Protein AF-0000000080636390 (afdb_homodimer)

Foldseek 3Di:
DPDLLVLLVLLLVLLVVLCVLCPPPDPVRQVVCVPSLVSLLVSLLSNLVSLVPHDPVVCVVPVVDVNVVSVVSSCCCPVVVVPDDSVVSVCCSPPVSVVSSVVSVVVSVVVVVD/DPDLLVLLVLLLVLLVVLCVLCPPPDPVRQVPDVPSLVSLLVSLLSNLVSLVPHDPVVCVVPVVDVSVVSVVSSCCCPVVVVPDDSVVSVCCSPPVSVVSSVVSVVVSVVVVVD

Solvent-accessible surface area (backbone atoms only — not comparable to full-atom values): 12359 Å² total; per-residue (Å²): 131,83,57,63,66,56,34,50,48,48,33,39,53,28,39,51,48,42,50,59,73,45,56,97,54,51,71,72,57,48,76,71,30,62,58,60,46,32,20,41,49,38,33,49,35,47,32,10,44,32,57,61,67,44,54,69,67,58,51,66,74,44,66,88,50,65,58,67,59,41,32,49,51,23,50,38,58,61,76,40,52,90,68,63,52,67,69,58,50,48,47,39,61,71,48,51,36,56,51,48,34,53,54,47,51,53,49,49,57,56,53,73,69,101,131,84,57,63,66,58,33,51,49,48,32,41,53,29,39,51,49,43,52,59,73,45,56,97,54,51,71,72,58,47,75,72,30,63,58,58,46,32,20,40,48,36,32,49,36,48,31,11,44,32,58,60,66,42,53,69,69,58,50,67,75,44,67,88,51,64,57,67,58,42,31,50,50,24,49,38,58,61,77,39,50,90,69,64,54,68,69,57,50,49,48,39,61,72,48,52,35,57,52,48,35,55,55,46,52,55,50,48,57,56,52,72,70,98

InterPro domains:
  IPR008201 Ribonuclease HepT-like [PF01934] (12-103)

Nearest PDB structures (foldseek):
  7ae2-assembly1_A-2  TM=7.038E-01  e=1.357E-01  Aphanizomenon flos-aquae 2012/KM1/D3
  2lfd-assembly1_A  TM=4.362E-01  e=1.078E+00  Escherichia coli
  8dz8-assembly5_E  TM=3.594E-01  e=9.695E-01  synthetic construct
  6dg6-assembly5_E  TM=3.668E-01  e=1.078E+00  synthetic construct
  7ae2-assembly1_A-2  TM=7.515E-01  e=9.819E-02  Aphanizomenon flos-aquae 2012/KM1/D3

pLDDT: mean 95.71, std 7.1, range [48.66, 98.88]

Organism: Winmispira thermophila (strain ATCC 700085 / DSM 6578 / Z-1203) (NCBI:txid869211)

Secondary structure (DSSP, 8-state):
---HHHHHHHHHHHHHHHHHHTTT--HHHHHH-HHHHHHHHHHHHHHHHHHHHS-HHHHHH-TTS-HHHHHHHHHHHHHTGGG--HHHHHHIIIIIHHHHHHHHHHHHHHHHT-/---HHHHHHHHHHHHHHHHHHTTT--HHHHHH-HHHHHHHHHHHHHHHHHHHHS-HHHHHH-TTS-HHHHHHHHHHHHHTGGG--HHHHHHIIIIIHHHHHHHHHHHHHHHHH-

Structure (mmCIF, N/CA/C/O backbone):
data_AF-0000000080636390-model_v1
#
loop_
_entity.id
_entity.type
_entity.pdbx_description
1 polymer 'DUF86 domain-containing protein'
#
loop_
_atom_site.group_PDB
_atom_site.id
_atom_site.type_symbol
_atom_site.label_atom_id
_atom_site.label_alt_id
_atom_site.label_comp_id
_atom_site.label_asym_id
_atom_site.label_entity_id
_atom_site.label_seq_id
_atom_site.pdbx_PDB_ins_code
_atom_site.Cartn_x
_atom_site.Cartn_y
_atom_site.Cartn_z
_atom_site.occupancy
_atom_site.B_iso_or_equiv
_atom_site.auth_seq_id
_atom_site.auth_comp_id
_atom_site.auth_asym_id
_atom_site.auth_atom_id
_atom_site.pdbx_PDB_model_num
ATOM 1 N N . MET A 1 1 ? 11.195 19.391 -8.359 1 73.25 1 MET A N 1
ATOM 2 C CA . MET A 1 1 ? 11.078 18.891 -6.988 1 73.25 1 MET A CA 1
ATOM 3 C C . MET A 1 1 ? 9.703 19.234 -6.406 1 73.25 1 MET A C 1
ATOM 5 O O . MET A 1 1 ? 9.164 20.312 -6.676 1 73.25 1 MET A O 1
ATOM 9 N N . ARG A 1 2 ? 8.852 18.25 -5.918 1 87.06 2 ARG A N 1
ATOM 10 C CA . ARG A 1 2 ? 7.555 18.484 -5.297 1 87.06 2 ARG A CA 1
ATOM 11 C C . ARG A 1 2 ? 7.703 19.266 -4 1 87.06 2 ARG A C 1
ATOM 13 O O . ARG A 1 2 ? 8.547 18.953 -3.166 1 87.06 2 ARG A O 1
ATOM 20 N N . PRO A 1 3 ? 7.023 20.438 -3.977 1 92.38 3 PRO A N 1
ATOM 21 C CA . PRO A 1 3 ? 7.129 21.25 -2.754 1 92.38 3 PRO A CA 1
ATOM 22 C C . PRO A 1 3 ? 6.75 20.453 -1.5 1 92.38 3 PRO A C 1
ATOM 24 O O . PRO A 1 3 ? 5.871 19.594 -1.549 1 92.38 3 PRO A O 1
ATOM 27 N N . GLU A 1 4 ? 7.43 20.812 -0.361 1 94.12 4 GLU A N 1
ATOM 28 C CA . GLU A 1 4 ? 7.195 20.125 0.909 1 94.12 4 GLU A CA 1
ATOM 29 C C . GLU A 1 4 ? 5.719 20.172 1.295 1 94.12 4 GLU A C 1
ATOM 31 O O . GLU A 1 4 ? 5.191 19.219 1.86 1 94.12 4 GLU A O 1
ATOM 36 N N . ARG A 1 5 ? 5.109 21.281 0.98 1 95.81 5 ARG A N 1
ATOM 37 C CA . ARG A 1 5 ? 3.717 21.5 1.353 1 95.81 5 ARG A CA 1
ATOM 38 C C . ARG A 1 5 ? 2.822 20.406 0.771 1 95.81 5 ARG A C 1
ATOM 40 O O . ARG A 1 5 ? 1.859 19.984 1.411 1 95.81 5 ARG A O 1
ATOM 47 N N . LEU A 1 6 ? 3.137 19.938 -0.381 1 96.31 6 LEU A N 1
ATOM 48 C CA . LEU A 1 6 ? 2.303 18.938 -1.041 1 96.31 6 LEU A CA 1
ATOM 49 C C . LEU A 1 6 ? 2.418 17.594 -0.343 1 96.31 6 LEU A C 1
ATOM 51 O O . LEU A 1 6 ? 1.437 16.859 -0.246 1 96.31 6 LEU A O 1
ATOM 55 N N . TYR A 1 7 ? 3.621 17.297 0.153 1 97.44 7 TYR A N 1
ATOM 56 C CA . TYR A 1 7 ? 3.793 16.078 0.921 1 97.44 7 TYR A CA 1
ATOM 57 C C . TYR A 1 7 ? 3.027 16.141 2.236 1 97.44 7 TYR A C 1
ATOM 59 O O . TYR A 1 7 ? 2.428 15.148 2.664 1 97.44 7 TYR A O 1
ATOM 67 N N . LEU A 1 8 ? 3.047 17.297 2.832 1 98.19 8 LEU A N 1
ATOM 68 C CA . LEU A 1 8 ? 2.309 17.469 4.078 1 98.19 8 LEU A CA 1
ATOM 69 C C . LEU A 1 8 ? 0.808 17.328 3.844 1 98.19 8 LEU A C 1
ATOM 71 O O . LEU A 1 8 ? 0.104 16.719 4.648 1 98.19 8 LEU A O 1
ATOM 75 N N . ILE A 1 9 ? 0.336 17.859 2.766 1 98.06 9 ILE A N 1
ATOM 76 C CA . ILE A 1 9 ? -1.074 17.75 2.408 1 98.06 9 ILE A CA 1
ATOM 77 C C . ILE A 1 9 ? -1.431 16.281 2.16 1 98.06 9 ILE A C 1
ATOM 79 O O . ILE A 1 9 ? -2.484 15.805 2.596 1 98.06 9 ILE A O 1
ATOM 83 N N . ASP A 1 10 ? -0.526 15.57 1.471 1 98.25 10 ASP A N 1
ATOM 84 C CA . ASP A 1 10 ? -0.75 14.148 1.238 1 98.25 10 ASP A CA 1
ATOM 85 C C . ASP A 1 10 ? -0.932 13.398 2.557 1 98.25 10 ASP A C 1
ATOM 87 O O . ASP A 1 10 ? -1.776 12.508 2.658 1 98.25 10 ASP A O 1
ATOM 91 N N . ILE A 1 11 ? -0.1 13.719 3.523 1 98.75 11 ILE A N 1
ATOM 92 C CA . ILE A 1 11 ? -0.166 13.07 4.828 1 98.75 11 ILE A CA 1
ATOM 93 C C . ILE A 1 11 ? -1.526 13.336 5.469 1 98.75 11 ILE A C 1
ATOM 95 O O . ILE A 1 11 ? -2.186 12.414 5.949 1 98.75 11 ILE A O 1
ATOM 99 N N . VAL A 1 12 ? -1.982 14.562 5.406 1 98.81 12 VAL A N 1
ATOM 100 C CA . VAL A 1 12 ? -3.252 14.938 6.02 1 98.81 12 VAL A CA 1
ATOM 101 C C . VAL A 1 12 ? -4.402 14.242 5.293 1 98.81 12 VAL A C 1
ATOM 103 O O . VAL A 1 12 ? -5.305 13.695 5.93 1 98.81 12 VAL A O 1
ATOM 106 N N . GLU A 1 13 ? -4.355 14.25 4.012 1 98.69 13 GLU A N 1
ATOM 107 C CA . GLU A 1 13 ? -5.414 13.625 3.227 1 98.69 13 GLU A CA 1
ATOM 108 C C . GLU A 1 13 ? -5.469 12.125 3.471 1 98.69 13 GLU A C 1
ATOM 110 O O . GLU A 1 13 ? -6.555 11.539 3.541 1 98.69 13 GLU A O 1
ATOM 115 N N . ALA A 1 14 ? -4.301 11.523 3.555 1 98.81 14 ALA A N 1
ATOM 116 C CA . ALA A 1 14 ? -4.254 10.094 3.859 1 98.81 14 ALA A CA 1
ATOM 117 C C . ALA A 1 14 ? -4.816 9.812 5.25 1 98.81 14 ALA A C 1
ATOM 119 O O . ALA A 1 14 ? -5.57 8.859 5.441 1 98.81 14 ALA A O 1
ATOM 120 N N . ALA A 1 15 ? -4.438 10.656 6.184 1 98.88 15 ALA A N 1
ATOM 121 C CA . ALA A 1 15 ? -4.969 10.516 7.539 1 98.88 15 ALA A CA 1
ATOM 122 C C . ALA A 1 15 ? -6.488 10.648 7.551 1 98.88 15 ALA A C 1
ATOM 124 O O . ALA A 1 15 ? -7.176 9.891 8.234 1 98.88 15 ALA A O 1
ATOM 125 N N . ASP A 1 16 ? -7.008 11.602 6.793 1 98.88 16 ASP A N 1
ATOM 126 C CA . ASP A 1 16 ? -8.453 11.812 6.711 1 98.88 16 ASP A CA 1
ATOM 127 C C . ASP A 1 16 ? -9.148 10.594 6.105 1 98.88 16 ASP A C 1
ATOM 129 O O . ASP A 1 16 ? -10.234 10.211 6.551 1 98.88 16 ASP A O 1
ATOM 133 N N . ALA A 1 17 ? -8.586 10.031 5.117 1 98.75 17 ALA A N 1
ATOM 134 C CA . ALA A 1 17 ? -9.141 8.836 4.504 1 98.75 17 ALA A CA 1
ATOM 135 C C . ALA A 1 17 ? -9.211 7.684 5.504 1 98.75 17 ALA A C 1
ATOM 137 O O . ALA A 1 17 ? -10.227 6.992 5.598 1 98.75 17 ALA A O 1
ATOM 138 N N . ILE A 1 18 ? -8.109 7.484 6.254 1 98.81 18 ILE A N 1
ATOM 139 C CA . ILE A 1 18 ? -8.062 6.426 7.258 1 98.81 18 ILE A CA 1
ATOM 140 C C . ILE A 1 18 ? -9.188 6.625 8.273 1 98.81 18 ILE A C 1
ATOM 142 O O . ILE A 1 18 ? -9.883 5.672 8.633 1 98.81 18 ILE A O 1
ATOM 146 N N . ALA A 1 19 ? -9.336 7.871 8.68 1 98.56 19 ALA A N 1
ATOM 147 C CA . ALA A 1 19 ? -10.414 8.18 9.617 1 98.56 19 ALA A CA 1
ATOM 148 C C . ALA A 1 19 ? -11.773 7.809 9.031 1 98.56 19 ALA A C 1
ATOM 150 O O . ALA A 1 19 ? -12.625 7.254 9.727 1 98.56 19 ALA A O 1
ATOM 151 N N . ARG A 1 20 ? -12 8.078 7.777 1 98.31 20 ARG A N 1
ATOM 152 C CA . ARG A 1 20 ? -13.258 7.734 7.121 1 98.31 20 ARG A CA 1
ATOM 153 C C . ARG A 1 20 ? -13.438 6.223 7.039 1 98.31 20 ARG A C 1
ATOM 155 O O . ARG A 1 20 ? -14.531 5.707 7.262 1 98.31 20 ARG A O 1
ATOM 162 N N . PHE A 1 21 ? -12.367 5.516 6.672 1 98.19 21 PHE A N 1
ATOM 163 C CA . PHE A 1 21 ? -12.422 4.062 6.543 1 98.19 21 PHE A CA 1
ATOM 164 C C . PHE A 1 21 ? -12.812 3.416 7.867 1 98.19 21 PHE A C 1
ATOM 166 O O . PHE A 1 21 ? -13.438 2.354 7.887 1 98.19 21 PHE A O 1
ATOM 173 N N . LEU A 1 22 ? -12.398 4.035 8.938 1 98 22 LEU A N 1
ATOM 174 C CA . LEU A 1 22 ? -12.539 3.395 10.242 1 98 22 LEU A CA 1
ATOM 175 C C . LEU A 1 22 ? -13.68 4.02 11.039 1 98 22 LEU A C 1
ATOM 177 O O . LEU A 1 22 ? -13.852 3.721 12.219 1 98 22 LEU A O 1
ATOM 181 N N . ALA A 1 23 ? -14.398 4.844 10.266 1 95.62 23 ALA A N 1
ATOM 182 C CA . ALA A 1 23 ? -15.531 5.477 10.938 1 95.62 23 ALA A CA 1
ATOM 183 C C . ALA A 1 23 ? -16.516 4.426 11.461 1 95.62 23 ALA A C 1
ATOM 185 O O . ALA A 1 23 ? -16.891 3.51 10.727 1 95.62 23 ALA A O 1
ATOM 186 N N . ASP A 1 24 ? -16.812 4.402 12.711 1 93.44 24 ASP A N 1
ATOM 187 C CA . ASP A 1 24 ? -17.797 3.553 13.367 1 93.44 24 ASP A CA 1
ATOM 188 C C . ASP A 1 24 ? -17.359 2.088 13.344 1 93.44 24 ASP A C 1
ATOM 190 O O . ASP A 1 24 ? -18.188 1.192 13.164 1 93.44 24 ASP A O 1
ATOM 194 N N . VAL A 1 25 ? -16.141 1.83 13.219 1 94.81 25 VAL A N 1
ATOM 195 C CA . VAL A 1 25 ? -15.562 0.488 13.25 1 94.81 25 VAL A CA 1
ATOM 196 C C . VAL A 1 25 ? -14.789 0.286 14.555 1 94.81 25 VAL A C 1
ATOM 198 O O . VAL A 1 25 ? -13.984 1.136 14.938 1 94.81 25 VAL A O 1
ATOM 201 N N . ASP A 1 26 ? -15.125 -0.817 15.203 1 95.75 26 ASP A N 1
ATOM 202 C CA . ASP A 1 26 ? -14.344 -1.123 16.406 1 95.75 26 ASP A CA 1
ATOM 203 C C . ASP A 1 26 ? -13.195 -2.072 16.078 1 95.75 26 ASP A C 1
ATOM 205 O O . ASP A 1 26 ? -13.062 -2.535 14.945 1 95.75 26 ASP A O 1
ATOM 209 N N . GLU A 1 27 ? -12.359 -2.256 17.047 1 94.25 27 GLU A N 1
ATOM 210 C CA . GLU A 1 27 ? -11.156 -3.043 16.828 1 94.25 27 GLU A CA 1
ATOM 211 C C . GLU A 1 27 ? -11.492 -4.461 16.375 1 94.25 27 GLU A C 1
ATOM 213 O O . GLU A 1 27 ? -10.875 -4.98 15.438 1 94.25 27 GLU A O 1
ATOM 218 N N . GLU A 1 28 ? -12.406 -5.031 17 1 95.62 28 GLU A N 1
ATOM 219 C CA . GLU A 1 28 ? -12.781 -6.41 16.688 1 95.62 28 GLU A CA 1
ATOM 220 C C . GLU A 1 28 ? -13.258 -6.531 15.234 1 95.62 28 GLU A C 1
ATOM 222 O O . GLU A 1 28 ? -12.859 -7.453 14.523 1 95.62 28 GLU A O 1
ATOM 227 N N . THR A 1 29 ? -14.102 -5.641 14.867 1 95.44 29 THR A N 1
ATOM 228 C CA . THR A 1 29 ? -14.609 -5.629 13.5 1 95.44 29 THR A CA 1
ATOM 229 C C . THR A 1 29 ? -13.477 -5.391 12.5 1 95.44 29 THR A C 1
ATOM 231 O O . THR A 1 29 ? -13.414 -6.043 11.461 1 95.44 29 THR A O 1
ATOM 234 N N . SER A 1 30 ? -12.633 -4.484 12.844 1 94.88 30 SER A N 1
ATOM 235 C CA . SER A 1 30 ? -11.516 -4.152 11.969 1 94.88 30 SER A CA 1
ATOM 236 C C . SER A 1 30 ? -10.602 -5.355 11.766 1 94.88 30 SER A C 1
ATOM 238 O O . SER A 1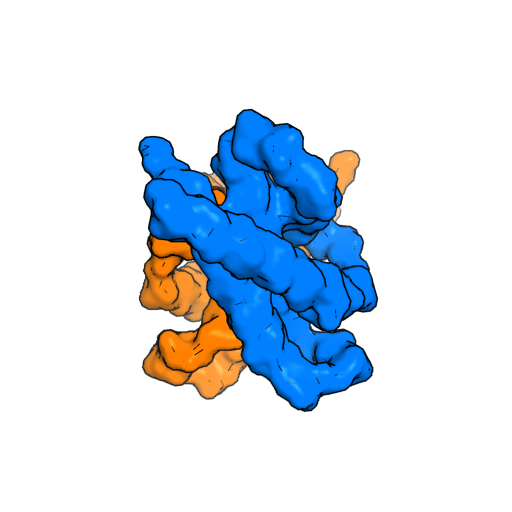 30 ? -10.102 -5.582 10.656 1 94.88 30 SER A O 1
ATOM 240 N N . MET A 1 31 ? -10.453 -6.133 12.797 1 94.62 31 MET A N 1
ATOM 241 C CA . MET A 1 31 ? -9.531 -7.27 12.75 1 94.62 31 MET A CA 1
ATOM 242 C C . MET A 1 31 ? -10.062 -8.359 11.828 1 94.62 31 MET A C 1
ATOM 244 O O . MET A 1 31 ? -9.305 -9.203 11.352 1 94.62 31 MET A O 1
ATOM 248 N N . GLN A 1 32 ? -11.344 -8.328 11.5 1 96 32 GLN A N 1
ATOM 249 C CA . GLN A 1 32 ? -11.953 -9.367 10.672 1 96 32 GLN A CA 1
ATOM 250 C C . GLN A 1 32 ? -12.266 -8.844 9.273 1 96 32 GLN A C 1
ATOM 252 O O . GLN A 1 32 ? -12.75 -9.594 8.422 1 96 32 GLN A O 1
ATOM 257 N N . ASP A 1 33 ? -11.953 -7.641 9.062 1 97.19 33 ASP A N 1
ATOM 258 C CA . ASP A 1 33 ? -12.289 -6.988 7.801 1 97.19 33 ASP A CA 1
ATOM 259 C C . ASP A 1 33 ? -11.039 -6.773 6.945 1 97.19 33 ASP A C 1
ATOM 261 O O . ASP A 1 33 ? -10.469 -5.68 6.938 1 97.19 33 ASP A O 1
ATOM 265 N N . GLU A 1 34 ? -10.734 -7.715 6.203 1 97.81 34 GLU A N 1
ATOM 266 C CA . GLU A 1 34 ? -9.508 -7.672 5.414 1 97.81 34 GLU A CA 1
ATOM 267 C C . GLU A 1 34 ? -9.508 -6.48 4.457 1 97.81 34 GLU A C 1
ATOM 269 O O . GLU A 1 34 ? -8.492 -5.805 4.301 1 97.81 34 GLU A O 1
ATOM 274 N N . LEU A 1 35 ? -10.641 -6.328 3.871 1 97.88 35 LEU A N 1
ATOM 275 C CA . LEU A 1 35 ? -10.773 -5.23 2.92 1 97.88 35 LEU A CA 1
ATOM 276 C C . LEU A 1 35 ? -10.383 -3.902 3.562 1 97.88 35 LEU A C 1
ATOM 278 O O . LEU A 1 35 ? -9.578 -3.152 3.01 1 97.88 35 LEU A O 1
ATOM 282 N N . ARG A 1 36 ? -10.945 -3.623 4.668 1 97.94 36 ARG A N 1
ATOM 283 C CA . ARG A 1 36 ? -10.68 -2.377 5.383 1 97.94 36 ARG A CA 1
ATOM 284 C C . ARG A 1 36 ? -9.234 -2.318 5.863 1 97.94 36 ARG A C 1
ATOM 286 O O . ARG A 1 36 ? -8.594 -1.268 5.789 1 97.94 36 ARG A O 1
ATOM 293 N N . GLN A 1 37 ? -8.719 -3.416 6.273 1 98.25 37 GLN A N 1
ATOM 294 C CA . GLN A 1 37 ? -7.332 -3.494 6.723 1 98.25 37 GLN A CA 1
ATOM 295 C C . GLN A 1 37 ? -6.363 -3.109 5.605 1 98.25 37 GLN A C 1
ATOM 297 O O . GLN A 1 37 ? -5.422 -2.348 5.832 1 98.25 37 GLN A O 1
ATOM 302 N N . AR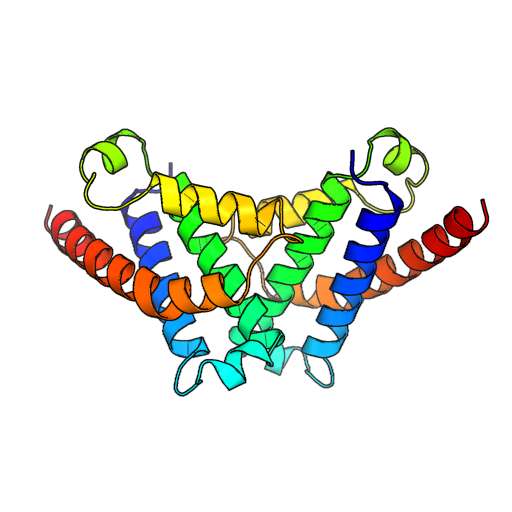G A 1 38 ? -6.633 -3.617 4.5 1 98.56 38 ARG A N 1
ATOM 303 C CA . ARG A 1 38 ? -5.734 -3.352 3.379 1 98.56 38 ARG A CA 1
ATOM 304 C C . ARG A 1 38 ? -5.832 -1.897 2.934 1 98.56 38 ARG A C 1
ATOM 306 O O . ARG A 1 38 ? -4.82 -1.28 2.588 1 98.56 38 ARG A O 1
ATOM 313 N N . ALA A 1 39 ? -7.047 -1.391 2.943 1 98.69 39 ALA A N 1
ATOM 314 C CA . ALA A 1 39 ? -7.227 0.013 2.584 1 98.69 39 ALA A CA 1
ATOM 315 C C . ALA A 1 39 ? -6.477 0.927 3.549 1 98.69 39 ALA A C 1
ATOM 317 O O . ALA A 1 39 ? -5.789 1.858 3.123 1 98.69 39 ALA A O 1
ATOM 318 N N . VAL A 1 40 ? -6.59 0.646 4.789 1 98.75 40 VAL A N 1
ATOM 319 C CA . VAL A 1 40 ? -5.922 1.431 5.824 1 98.75 40 VAL A CA 1
ATOM 320 C C . VAL A 1 40 ? -4.406 1.341 5.641 1 98.75 40 VAL A C 1
ATOM 322 O O . VAL A 1 40 ? -3.711 2.357 5.672 1 98.75 40 VAL A O 1
ATOM 325 N N . LEU A 1 41 ? -3.947 0.158 5.453 1 98.75 41 LEU A N 1
ATOM 326 C CA . LEU A 1 41 ? -2.512 -0.038 5.297 1 98.75 41 LEU A CA 1
ATOM 327 C C . LEU A 1 41 ? -1.987 0.729 4.086 1 98.75 41 LEU A C 1
ATOM 329 O O . LEU A 1 41 ? -0.897 1.305 4.133 1 98.75 41 LEU A O 1
ATOM 333 N N . GLN A 1 42 ? -2.721 0.724 3.021 1 98.69 42 GLN A N 1
ATOM 334 C CA . GLN A 1 42 ? -2.314 1.466 1.831 1 98.69 42 GLN A CA 1
ATOM 335 C C . GLN A 1 42 ? -2.145 2.949 2.141 1 98.69 42 GLN A C 1
ATOM 337 O O . GLN A 1 42 ? -1.193 3.582 1.675 1 98.69 42 GLN A O 1
ATOM 342 N N . LYS A 1 43 ? -3.039 3.502 2.902 1 98.75 43 LYS A N 1
ATOM 343 C CA . LYS A 1 43 ? -2.947 4.922 3.24 1 98.75 43 LYS A CA 1
ATOM 344 C C . LYS A 1 43 ? -1.81 5.18 4.227 1 98.75 43 LYS A C 1
ATOM 346 O O . LYS A 1 43 ? -1.167 6.23 4.18 1 98.75 43 LYS A O 1
ATOM 351 N N . VAL A 1 44 ? -1.557 4.195 5.094 1 98.62 44 VAL A N 1
ATOM 352 C CA . VAL A 1 44 ? -0.415 4.297 5.996 1 98.62 44 VAL A CA 1
ATOM 353 C C . VAL A 1 44 ? 0.881 4.32 5.188 1 98.62 44 VAL A C 1
ATOM 355 O O . VAL A 1 44 ? 1.801 5.082 5.5 1 98.62 44 VAL A O 1
ATOM 358 N N . VAL A 1 45 ? 0.932 3.525 4.195 1 98.69 45 VAL A N 1
ATOM 359 C CA . VAL A 1 45 ? 2.092 3.496 3.311 1 98.69 45 VAL A CA 1
ATOM 360 C C . VAL A 1 45 ? 2.244 4.844 2.611 1 98.69 45 VAL A C 1
ATOM 362 O O . VAL A 1 45 ? 3.355 5.363 2.486 1 98.69 45 VAL A O 1
ATOM 365 N N . VAL A 1 46 ? 1.145 5.461 2.191 1 98.75 46 VAL A N 1
ATOM 366 C CA . VAL A 1 46 ? 1.183 6.777 1.559 1 98.75 46 VAL A CA 1
ATOM 367 C C . VAL A 1 46 ? 1.771 7.801 2.525 1 98.75 46 VAL A C 1
ATOM 369 O O . VAL A 1 46 ? 2.625 8.602 2.143 1 98.75 46 VAL A O 1
ATOM 372 N N . ILE A 1 47 ? 1.341 7.75 3.758 1 98.88 47 ILE A N 1
ATOM 373 C CA . ILE A 1 47 ? 1.854 8.648 4.785 1 98.88 47 ILE A CA 1
ATOM 374 C C . ILE A 1 47 ? 3.363 8.469 4.922 1 98.88 47 ILE A C 1
ATOM 376 O O . ILE A 1 47 ? 4.113 9.445 4.926 1 98.88 47 ILE A O 1
ATOM 380 N N . GLY A 1 48 ? 3.814 7.273 5.059 1 98.56 48 GLY A N 1
ATOM 381 C CA . GLY A 1 48 ? 5.234 6.992 5.203 1 98.56 48 GLY A CA 1
ATOM 382 C C . GLY A 1 48 ? 6.051 7.414 3.996 1 98.56 48 GLY A C 1
ATOM 383 O O . GLY A 1 48 ? 7.176 7.902 4.141 1 98.56 48 GLY A O 1
ATOM 384 N N . GLU A 1 49 ? 5.453 7.195 2.801 1 98.56 49 GLU A N 1
ATOM 385 C CA . GLU A 1 49 ? 6.145 7.609 1.582 1 98.56 49 GLU A CA 1
ATOM 386 C C . GLU A 1 49 ? 6.285 9.125 1.513 1 98.56 49 GLU A C 1
ATOM 388 O O . GLU A 1 49 ? 7.352 9.641 1.181 1 98.56 49 GLU A O 1
ATOM 393 N N . ALA A 1 50 ? 5.195 9.828 1.773 1 98.25 50 ALA A N 1
ATOM 394 C CA . ALA A 1 50 ? 5.25 11.289 1.809 1 98.25 50 ALA A CA 1
ATOM 395 C C . ALA A 1 50 ? 6.309 11.773 2.795 1 98.25 50 ALA A C 1
ATOM 397 O O . ALA A 1 50 ? 7.094 12.672 2.482 1 98.25 50 ALA A O 1
ATOM 398 N N . ALA A 1 51 ? 6.336 11.148 3.965 1 98.56 51 ALA A N 1
ATOM 399 C CA . ALA A 1 51 ? 7.332 11.492 4.977 1 98.56 51 ALA A CA 1
ATOM 400 C C . ALA A 1 51 ? 8.75 11.258 4.461 1 98.56 51 ALA A C 1
ATOM 402 O O . ALA A 1 51 ? 9.641 12.078 4.68 1 98.56 51 ALA A O 1
ATOM 403 N N . ALA A 1 52 ? 8.922 10.148 3.834 1 98 52 ALA A N 1
ATOM 404 C CA . ALA A 1 52 ? 10.242 9.781 3.326 1 98 52 ALA A CA 1
ATOM 405 C C . ALA A 1 52 ? 10.734 10.789 2.297 1 98 52 ALA A C 1
ATOM 407 O O . ALA A 1 52 ? 11.945 11.031 2.189 1 98 52 ALA A O 1
ATOM 408 N N . ARG A 1 53 ? 9.852 11.359 1.643 1 97.5 53 ARG A N 1
ATOM 409 C CA . ARG A 1 53 ? 10.203 12.219 0.513 1 97.5 53 ARG A CA 1
ATOM 410 C C . ARG A 1 53 ? 10.461 13.648 0.968 1 97.5 53 ARG A C 1
ATOM 412 O O . ARG A 1 53 ? 11 14.461 0.212 1 97.5 53 ARG A O 1
ATOM 419 N N . LEU A 1 54 ? 10.07 13.984 2.139 1 97.56 54 LEU A N 1
ATOM 420 C CA . LEU A 1 54 ? 10.383 15.305 2.67 1 97.56 54 LEU A CA 1
ATOM 421 C C . LEU A 1 54 ? 11.891 15.508 2.756 1 97.56 54 LEU A C 1
ATOM 423 O O . LEU A 1 54 ? 12.633 14.594 3.117 1 97.56 54 LEU A O 1
ATOM 427 N N . PRO A 1 55 ? 12.312 16.719 2.488 1 96.75 55 PRO A N 1
ATOM 428 C CA . PRO A 1 55 ? 13.75 17 2.598 1 96.75 55 PRO A CA 1
ATOM 429 C C . PRO A 1 55 ? 14.281 16.812 4.016 1 96.75 55 PRO A C 1
ATOM 431 O O . PRO A 1 55 ? 13.578 17.125 4.988 1 96.75 55 PRO A O 1
ATOM 434 N N . ALA A 1 56 ? 15.531 16.344 4.051 1 96.81 56 ALA A N 1
ATOM 435 C CA . ALA A 1 56 ? 16.172 16.109 5.344 1 96.81 56 ALA A CA 1
ATOM 436 C C . ALA A 1 56 ? 16.172 17.375 6.191 1 96.81 56 ALA A C 1
ATOM 438 O O . ALA A 1 56 ? 15.984 17.328 7.41 1 96.81 56 ALA A O 1
ATOM 439 N N . GLU A 1 57 ? 16.422 18.469 5.598 1 96.44 57 GLU A N 1
ATOM 440 C CA . GLU A 1 57 ? 16.438 19.734 6.305 1 96.44 57 GLU A CA 1
ATOM 441 C C . GLU A 1 57 ? 15.078 20.031 6.945 1 96.44 57 GLU A C 1
ATOM 443 O O . GLU A 1 57 ? 15.016 20.516 8.078 1 96.44 57 GLU A O 1
ATOM 448 N N . PHE A 1 58 ? 14.102 19.812 6.223 1 96.5 58 PHE A N 1
ATOM 449 C CA . PHE A 1 58 ? 12.758 20.031 6.754 1 96.5 58 PHE A CA 1
ATOM 450 C C . PHE A 1 58 ? 12.523 19.156 7.98 1 96.5 58 PHE A C 1
ATOM 452 O O . PHE A 1 58 ? 12.055 19.641 9.008 1 96.5 58 PHE A O 1
ATOM 459 N N . LYS A 1 59 ? 12.797 17.891 7.871 1 97.5 59 LYS A N 1
ATOM 460 C CA . LYS A 1 59 ? 12.578 16.938 8.961 1 97.5 59 LYS A CA 1
ATOM 461 C C . LYS A 1 59 ? 13.391 17.328 10.195 1 97.5 59 LYS A C 1
ATOM 463 O O . LYS A 1 59 ? 12.898 17.234 11.32 1 97.5 59 LYS A O 1
ATOM 468 N N . SER A 1 60 ? 14.586 17.797 9.906 1 97.5 60 SER A N 1
ATOM 469 C CA . SER A 1 60 ? 15.445 18.203 11.016 1 97.5 60 SER A CA 1
ATOM 470 C C . SER A 1 60 ? 14.875 19.406 11.75 1 97.5 60 SER A C 1
ATOM 472 O O . SER A 1 60 ? 15.125 19.594 12.945 1 97.5 60 SER A O 1
ATOM 474 N N . ARG A 1 61 ? 14.117 20.25 11.102 1 96.19 61 ARG A N 1
ATOM 475 C CA . ARG A 1 61 ? 13.508 21.438 11.688 1 96.19 61 ARG A CA 1
ATOM 476 C C . ARG A 1 61 ? 12.273 21.078 12.508 1 96.19 61 ARG A C 1
ATOM 478 O O . ARG A 1 61 ? 11.805 21.875 13.32 1 96.19 61 ARG A O 1
ATOM 485 N N . HIS A 1 62 ? 11.766 19.938 12.312 1 96.88 62 HIS A N 1
ATOM 486 C CA . HIS A 1 62 ? 10.562 19.484 13.008 1 96.88 62 HIS A CA 1
ATOM 487 C C . HIS A 1 62 ? 10.773 18.125 13.664 1 96.88 62 HIS A C 1
ATOM 489 O O . HIS A 1 62 ? 10.055 17.172 13.359 1 96.88 62 HIS A O 1
ATOM 495 N N . PRO A 1 63 ? 11.688 18.078 14.648 1 96.69 63 PRO A N 1
ATOM 496 C CA . PRO A 1 63 ? 12.07 16.812 15.266 1 96.69 63 PRO A CA 1
ATOM 497 C C . PRO A 1 63 ? 10.992 16.25 16.188 1 96.69 63 PRO A C 1
ATOM 499 O O . PRO A 1 63 ? 11.086 15.094 16.625 1 96.69 6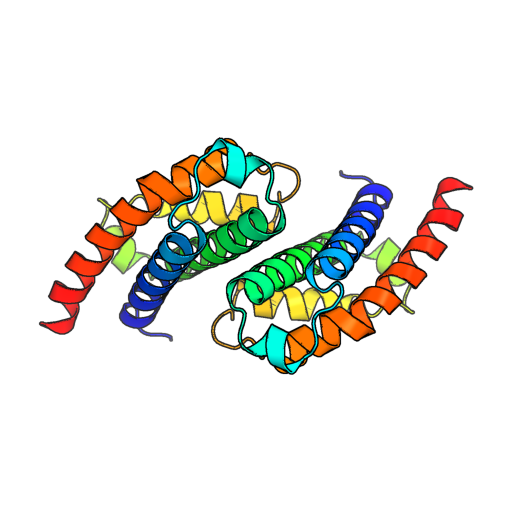3 PRO A O 1
ATOM 502 N N . GLU A 1 64 ? 9.969 16.984 16.438 1 95.75 64 GLU A N 1
ATOM 503 C CA . GLU A 1 64 ? 8.867 16.531 17.266 1 95.75 64 GLU A CA 1
ATOM 504 C C . GLU A 1 64 ? 8.047 15.453 16.562 1 95.75 64 GLU A C 1
ATOM 506 O O . GLU A 1 64 ? 7.27 14.734 17.188 1 95.75 64 GLU A O 1
ATOM 511 N N . ILE A 1 65 ? 8.148 15.453 15.297 1 98.12 65 ILE A N 1
ATOM 512 C CA . ILE A 1 65 ? 7.5 14.406 14.516 1 98.12 65 ILE A CA 1
ATOM 513 C C . ILE A 1 65 ? 8.461 13.234 14.336 1 98.12 65 ILE A C 1
ATOM 515 O O . ILE A 1 65 ? 9.609 13.422 13.914 1 98.12 65 ILE A O 1
ATOM 519 N N . PRO A 1 66 ? 8.008 12.039 14.68 1 98 66 PRO A N 1
ATOM 520 C CA . PRO A 1 66 ? 8.898 10.883 14.578 1 98 66 PRO A CA 1
ATOM 521 C C . PRO A 1 66 ? 9.055 10.375 13.148 1 98 66 PRO A C 1
ATOM 523 O O . PRO A 1 66 ? 8.664 9.25 12.844 1 98 66 PRO A O 1
ATOM 526 N N . TRP A 1 67 ? 9.727 11.18 12.281 1 98.5 67 TRP A N 1
ATOM 527 C CA . TRP A 1 67 ? 9.867 10.898 10.852 1 98.5 67 TRP A CA 1
ATOM 528 C C . TRP A 1 67 ? 10.477 9.523 10.625 1 98.5 67 TRP A C 1
ATOM 530 O O . TRP A 1 67 ? 10 8.758 9.781 1 98.5 67 TRP A O 1
ATOM 540 N N . PRO A 1 68 ? 11.531 9.164 11.438 1 98.12 68 PRO A N 1
ATOM 541 C CA . PRO A 1 68 ? 12.172 7.875 11.188 1 98.12 68 PRO A CA 1
ATOM 542 C C . PRO A 1 68 ? 11.234 6.691 11.438 1 98.12 68 PRO A C 1
ATOM 544 O O . PRO A 1 68 ? 11.273 5.707 10.695 1 98.12 68 PRO A O 1
ATOM 547 N N . ASP A 1 69 ? 10.43 6.801 12.422 1 98.12 69 ASP A N 1
ATOM 548 C CA . ASP A 1 69 ? 9.492 5.73 12.734 1 98.12 69 ASP A CA 1
ATOM 549 C C . ASP A 1 69 ? 8.438 5.586 11.641 1 98.12 69 ASP A C 1
ATOM 551 O O . ASP A 1 69 ? 8.047 4.473 11.289 1 98.12 69 ASP A O 1
ATOM 555 N N . ILE A 1 70 ? 7.984 6.703 11.148 1 98.56 70 ILE A N 1
ATOM 556 C CA . ILE A 1 70 ? 6.969 6.738 10.094 1 98.56 70 ILE A CA 1
ATOM 557 C C . ILE A 1 70 ? 7.508 6.066 8.836 1 98.56 70 ILE A C 1
ATOM 559 O O . ILE A 1 70 ? 6.844 5.211 8.25 1 98.56 70 ILE A O 1
ATOM 563 N N . VAL A 1 71 ? 8.711 6.387 8.492 1 98.25 71 VAL A N 1
ATOM 564 C CA . VAL A 1 71 ? 9.352 5.832 7.309 1 98.25 71 VAL A CA 1
ATOM 565 C C . VAL A 1 71 ? 9.648 4.348 7.523 1 98.25 71 VAL A C 1
ATOM 567 O O . VAL A 1 71 ? 9.477 3.539 6.609 1 98.25 71 VAL A O 1
ATOM 570 N N . ALA A 1 72 ? 10.07 4.027 8.727 1 97.5 72 ALA A N 1
ATOM 571 C CA . ALA A 1 72 ? 10.359 2.631 9.047 1 97.5 72 ALA A CA 1
ATOM 572 C C . ALA A 1 72 ? 9.102 1.77 8.898 1 97.5 72 ALA A C 1
ATOM 574 O O . ALA A 1 72 ? 9.172 0.651 8.383 1 97.5 72 ALA A O 1
ATOM 575 N N . PHE A 1 73 ? 8.016 2.244 9.398 1 97.31 73 PHE A N 1
ATOM 576 C CA . PHE A 1 73 ? 6.766 1.501 9.289 1 97.31 73 PHE A CA 1
ATOM 577 C C . PHE A 1 73 ? 6.395 1.29 7.824 1 97.31 73 PHE A C 1
ATOM 579 O O . PHE A 1 73 ? 5.949 0.206 7.441 1 97.31 73 PHE A O 1
ATOM 586 N N . ARG A 1 74 ? 6.531 2.312 7.02 1 96.94 74 ARG A N 1
ATOM 587 C CA . ARG A 1 74 ? 6.281 2.186 5.586 1 96.94 74 ARG A CA 1
ATOM 588 C C . ARG A 1 74 ? 7.148 1.087 4.977 1 96.94 74 ARG A C 1
ATOM 590 O O . ARG A 1 74 ? 6.66 0.277 4.184 1 96.94 74 ARG A O 1
ATOM 597 N N . ASN A 1 75 ? 8.445 1.039 5.34 1 96.88 75 ASN A N 1
ATOM 598 C CA . ASN A 1 75 ? 9.367 0.032 4.816 1 96.88 75 ASN A CA 1
ATOM 599 C C . ASN A 1 75 ? 8.906 -1.38 5.164 1 96.88 75 ASN A C 1
ATOM 601 O O . ASN A 1 75 ? 8.93 -2.273 4.316 1 96.88 75 ASN A O 1
ATOM 605 N N . ILE A 1 76 ? 8.453 -1.49 6.332 1 96.94 76 ILE A N 1
ATOM 606 C CA . ILE A 1 76 ? 7.961 -2.793 6.762 1 96.94 76 ILE A CA 1
ATOM 607 C C . ILE A 1 76 ? 6.703 -3.152 5.977 1 96.94 76 ILE A C 1
ATOM 609 O O . ILE A 1 76 ? 6.59 -4.258 5.441 1 96.94 76 ILE A O 1
ATOM 613 N N . ALA A 1 77 ? 5.754 -2.23 5.895 1 97.44 77 ALA A N 1
ATOM 614 C CA . ALA A 1 77 ? 4.461 -2.465 5.258 1 97.44 77 ALA A CA 1
ATOM 615 C C . ALA A 1 77 ? 4.633 -2.838 3.789 1 97.44 77 ALA A C 1
ATOM 617 O O . ALA A 1 77 ? 3.861 -3.641 3.254 1 97.44 77 ALA A O 1
ATOM 618 N N . VAL A 1 78 ? 5.66 -2.254 3.125 1 97.38 78 VAL A N 1
ATOM 619 C CA . VAL A 1 78 ? 5.844 -2.475 1.695 1 97.38 78 VAL A CA 1
ATOM 620 C C . VAL A 1 78 ? 6.73 -3.699 1.473 1 97.38 78 VAL A C 1
ATOM 622 O O . VAL A 1 78 ? 6.367 -4.609 0.724 1 97.38 78 VAL A O 1
ATOM 625 N N . HIS A 1 79 ? 7.84 -3.842 2.184 1 95.88 79 HIS A N 1
ATOM 626 C CA . HIS A 1 79 ? 8.867 -4.82 1.84 1 95.88 79 HIS A CA 1
ATOM 627 C C . HIS A 1 79 ? 8.711 -6.094 2.666 1 95.88 79 HIS A C 1
ATOM 629 O O . HIS A 1 79 ? 9.109 -7.176 2.227 1 95.88 79 HIS A O 1
ATOM 635 N N . GLU A 1 80 ? 8.273 -5.906 3.857 1 95.81 80 GLU A N 1
ATOM 636 C CA . GLU A 1 80 ? 8.039 -7.039 4.75 1 95.81 80 GLU A CA 1
ATOM 637 C C . GLU A 1 80 ? 6.555 -7.242 5.012 1 95.81 80 GLU A C 1
ATOM 639 O O . GLU A 1 80 ? 6.137 -7.402 6.164 1 95.81 80 GLU A O 1
ATOM 644 N N . TYR A 1 81 ? 5.797 -7.246 3.965 1 95.44 81 TYR A N 1
ATOM 645 C CA . TYR A 1 81 ? 4.34 -7.293 4.035 1 95.44 81 TYR A CA 1
ATOM 646 C C . TYR A 1 81 ? 3.871 -8.523 4.797 1 95.44 81 TYR A C 1
ATOM 648 O O . TYR A 1 81 ? 2.799 -8.516 5.406 1 95.44 81 TYR A O 1
ATOM 656 N N . PHE A 1 82 ? 4.543 -9.57 4.824 1 92.75 82 PHE A N 1
ATOM 657 C CA . PHE A 1 82 ? 4.168 -10.805 5.508 1 92.75 82 PHE A CA 1
ATOM 658 C C . PHE A 1 82 ? 4.383 -10.68 7.012 1 92.75 82 PHE A C 1
ATOM 660 O O . PHE A 1 82 ? 3.91 -11.516 7.785 1 92.75 82 PHE A O 1
ATOM 667 N N . ALA A 1 83 ? 5.023 -9.633 7.434 1 93.31 83 ALA A N 1
ATOM 668 C CA . ALA A 1 83 ? 5.352 -9.445 8.844 1 93.31 83 ALA A CA 1
ATOM 669 C C . ALA A 1 83 ? 4.469 -8.367 9.477 1 93.31 83 ALA A C 1
ATOM 671 O O . ALA A 1 83 ? 4.664 -8 10.641 1 93.31 83 ALA A O 1
ATOM 672 N N . VAL A 1 84 ? 3.482 -7.961 8.805 1 96.56 84 VAL A N 1
ATOM 673 C CA . VAL A 1 84 ? 2.627 -6.887 9.305 1 96.56 84 VAL A CA 1
ATOM 674 C C . VAL A 1 84 ? 1.765 -7.402 10.453 1 96.56 84 VAL A C 1
ATOM 676 O O . VAL A 1 84 ? 1.13 -8.453 10.344 1 96.56 84 VAL A O 1
ATOM 679 N N . ASP A 1 85 ? 1.819 -6.664 11.562 1 96.31 85 ASP A N 1
ATOM 680 C CA . ASP A 1 85 ? 0.954 -6.926 12.711 1 96.31 85 ASP A CA 1
ATOM 681 C C . ASP A 1 85 ? -0.284 -6.031 12.68 1 96.31 85 ASP A C 1
ATOM 683 O O . ASP A 1 85 ? -0.197 -4.832 12.945 1 96.31 85 ASP A O 1
ATOM 687 N N . TRP A 1 86 ? -1.424 -6.625 12.539 1 96.56 86 TRP A N 1
ATOM 688 C CA . TRP A 1 86 ? -2.646 -5.875 12.273 1 96.56 86 TRP A CA 1
ATOM 689 C C . TRP A 1 86 ? -3.131 -5.152 13.523 1 96.56 86 TRP A C 1
ATOM 691 O O . TRP A 1 86 ? -3.855 -4.16 13.438 1 96.56 86 TRP A O 1
ATOM 701 N N . ARG A 1 87 ? -2.719 -5.637 14.688 1 96.38 87 ARG A N 1
ATOM 702 C CA . ARG A 1 87 ? -3.025 -4.891 15.906 1 96.38 87 ARG A CA 1
ATOM 703 C C . ARG A 1 87 ? -2.238 -3.588 15.961 1 96.38 87 ARG A C 1
ATOM 705 O O . ARG A 1 87 ? -2.766 -2.555 16.375 1 96.38 87 ARG A O 1
ATOM 712 N N . ILE A 1 88 ? -1.021 -3.658 15.516 1 97.06 88 ILE A N 1
ATOM 713 C CA . ILE A 1 88 ? -0.183 -2.465 15.461 1 97.06 88 ILE A CA 1
ATOM 714 C C . ILE A 1 88 ? -0.729 -1.499 14.414 1 97.06 88 ILE A C 1
ATOM 716 O O . ILE A 1 88 ? -0.767 -0.287 14.633 1 97.06 88 ILE A O 1
ATOM 720 N N . VAL A 1 89 ? -1.176 -2.037 13.312 1 97.94 89 VAL A N 1
ATOM 721 C CA . VAL A 1 89 ? -1.761 -1.202 12.266 1 97.94 89 VAL A CA 1
ATOM 722 C C . VAL A 1 89 ? -2.986 -0.473 12.812 1 97.94 89 VAL A C 1
ATOM 724 O O . VAL A 1 89 ? -3.168 0.722 12.57 1 97.94 89 VAL A O 1
ATOM 727 N N . TRP A 1 90 ? -3.777 -1.193 13.562 1 97.69 90 TRP A N 1
ATOM 728 C CA . TRP A 1 90 ? -4.973 -0.603 14.156 1 97.69 90 TRP A CA 1
ATOM 729 C C . TRP A 1 90 ? -4.602 0.525 15.117 1 97.69 90 TRP A C 1
ATOM 731 O O . TRP A 1 90 ? -5.152 1.627 15.023 1 97.69 90 TRP A O 1
ATOM 741 N N . ILE A 1 91 ? -3.674 0.291 15.953 1 97.38 91 ILE A N 1
ATOM 742 C CA . ILE A 1 91 ? -3.25 1.284 16.938 1 97.38 91 ILE A CA 1
ATOM 743 C C . ILE A 1 91 ? -2.664 2.498 16.219 1 97.38 91 ILE A C 1
ATOM 745 O O . ILE A 1 91 ? -2.994 3.641 16.547 1 97.38 91 ILE A O 1
ATOM 749 N N . THR A 1 92 ? -1.823 2.215 15.266 1 98.12 92 THR A N 1
ATOM 750 C CA . THR A 1 92 ? -1.23 3.287 14.477 1 98.12 92 THR A CA 1
ATOM 751 C C . THR A 1 92 ? -2.314 4.129 13.812 1 98.12 92 THR A C 1
ATOM 753 O O . THR A 1 92 ? -2.297 5.359 13.906 1 98.12 92 THR A O 1
ATOM 756 N N . ALA A 1 93 ? -3.271 3.49 13.242 1 98.38 93 ALA A N 1
ATOM 757 C CA . ALA A 1 93 ? -4.312 4.152 12.461 1 98.38 93 ALA A CA 1
ATOM 758 C C . ALA A 1 93 ? -5.242 4.961 13.367 1 98.38 93 ALA A C 1
ATOM 760 O O . ALA A 1 93 ? -5.734 6.02 12.969 1 98.38 93 ALA A O 1
ATOM 761 N N . THR A 1 94 ? -5.457 4.496 14.562 1 98.06 94 THR A N 1
ATOM 762 C CA . THR A 1 94 ? -6.516 5.086 15.375 1 98.06 94 THR A CA 1
ATOM 763 C C . THR A 1 94 ? -5.934 6.035 16.422 1 98.06 94 THR A C 1
ATOM 765 O O . THR A 1 94 ? -6.656 6.855 16.984 1 98.06 94 THR A O 1
ATOM 768 N N . GLN A 1 95 ? -4.664 5.941 16.625 1 98 95 GLN A N 1
ATOM 769 C CA . GLN A 1 95 ? -4.059 6.785 17.656 1 98 95 GLN A CA 1
ATOM 770 C C . GLN A 1 95 ? -2.941 7.645 17.078 1 98 95 GLN A C 1
ATOM 772 O O . GLN A 1 95 ? -3.023 8.875 17.094 1 98 95 GLN A O 1
ATOM 777 N N . GLU A 1 96 ? -1.994 7.008 16.453 1 98.56 96 GLU A N 1
ATOM 778 C CA . GLU A 1 96 ? -0.792 7.715 16 1 98.56 96 GLU A CA 1
ATOM 779 C C . GLU A 1 96 ? -1.082 8.602 14.797 1 98.56 96 GLU A C 1
ATOM 781 O O . GLU A 1 96 ? -0.576 9.719 14.703 1 98.56 96 GLU A O 1
ATOM 786 N N . VAL A 1 97 ? -1.913 8.117 13.93 1 98.75 97 VAL A N 1
ATOM 787 C CA . VAL A 1 97 ? -2.193 8.844 12.695 1 98.75 97 VAL A CA 1
ATOM 788 C C . VAL A 1 97 ? -2.988 10.109 13.008 1 98.75 97 VAL A C 1
ATOM 790 O O . VAL A 1 97 ? -2.664 11.188 12.508 1 98.75 97 VAL A O 1
ATOM 793 N N . PRO A 1 98 ? -4.035 10.039 13.844 1 98.69 98 PRO A N 1
ATOM 794 C CA . PRO A 1 98 ? -4.734 11.273 14.195 1 98.69 98 PRO A CA 1
ATOM 795 C C . PRO A 1 98 ? -3.82 12.305 14.859 1 98.69 98 PRO A C 1
ATOM 797 O O . PRO A 1 98 ? -3.932 13.5 14.586 1 98.69 98 PRO A O 1
ATOM 800 N N . GLU A 1 99 ? -2.918 11.828 15.664 1 98.56 99 GLU A N 1
ATOM 801 C CA . GLU A 1 99 ? -1.962 12.734 16.281 1 98.56 99 GLU A CA 1
ATOM 802 C C . GLU A 1 99 ? -1.044 13.367 15.242 1 98.56 99 GLU A C 1
ATOM 804 O O . GLU A 1 99 ? -0.775 14.57 15.289 1 98.56 99 GLU A O 1
ATOM 809 N N . LEU A 1 100 ? -0.553 12.586 14.383 1 98.75 100 LEU A N 1
ATOM 810 C CA . LEU A 1 100 ? 0.279 13.086 13.289 1 98.75 100 LEU A CA 1
ATOM 811 C C . LEU A 1 100 ? -0.471 14.125 12.461 1 98.75 100 LEU A C 1
ATOM 813 O O . LEU A 1 100 ? 0.09 15.164 12.109 1 98.75 100 LEU A O 1
ATOM 817 N N . ARG A 1 101 ? -1.694 13.758 12.148 1 98.69 101 ARG A N 1
ATOM 818 C CA . ARG A 1 101 ? -2.525 14.68 11.375 1 98.69 101 ARG A CA 1
ATOM 819 C C . ARG A 1 101 ? -2.58 16.047 12.031 1 98.69 101 ARG A C 1
ATOM 821 O O . ARG A 1 101 ? -2.445 17.078 11.352 1 98.69 101 ARG A O 1
ATOM 828 N N . ARG A 1 102 ? -2.832 16.109 13.297 1 98.31 102 ARG A N 1
ATOM 829 C CA . ARG A 1 102 ? -2.912 17.359 14.039 1 98.31 102 ARG A CA 1
ATOM 830 C C . ARG A 1 102 ? -1.601 18.125 13.953 1 98.31 102 ARG A C 1
ATOM 832 O O . ARG A 1 102 ? -1.602 19.344 13.719 1 98.31 102 ARG A O 1
ATOM 839 N N . ARG A 1 103 ? -0.544 17.469 14.133 1 98 103 ARG A N 1
ATOM 840 C CA . ARG A 1 103 ? 0.767 18.109 14.086 1 98 103 ARG A CA 1
ATOM 841 C C . ARG A 1 103 ? 1.056 18.656 12.695 1 98 103 ARG A C 1
ATOM 843 O O . ARG A 1 103 ? 1.589 19.766 12.562 1 98 103 ARG A O 1
ATOM 850 N N . ILE A 1 104 ? 0.72 17.906 11.711 1 98.44 104 ILE A N 1
ATOM 851 C CA . ILE A 1 104 ? 0.991 18.312 10.336 1 98.44 104 ILE A CA 1
ATOM 852 C C . ILE A 1 104 ? 0.117 19.516 9.977 1 98.44 104 ILE A C 1
ATOM 854 O O . ILE A 1 104 ? 0.567 20.438 9.289 1 98.44 104 ILE A O 1
ATOM 858 N N . LEU A 1 105 ? -1.139 19.469 10.414 1 97.75 105 LEU A N 1
ATOM 859 C CA . LEU A 1 105 ? -2.023 20.609 10.164 1 97.75 105 LEU A CA 1
ATOM 860 C C . LEU A 1 105 ? -1.466 21.891 10.781 1 97.75 105 LEU A C 1
ATOM 862 O O . LEU A 1 105 ? -1.531 22.953 10.172 1 97.75 105 LEU A O 1
ATOM 866 N N . PHE A 1 106 ? -0.961 21.719 11.93 1 95.94 106 PHE A N 1
ATOM 867 C CA . PHE A 1 106 ? -0.343 22.859 12.594 1 95.94 106 PHE A CA 1
ATOM 868 C C . PHE A 1 106 ? 0.823 23.391 11.773 1 95.94 106 PHE A C 1
ATOM 870 O O . PHE A 1 106 ? 0.97 24.609 11.617 1 95.94 106 PHE A O 1
ATOM 877 N N . LEU A 1 107 ? 1.609 22.531 11.234 1 95.19 107 LEU A N 1
ATOM 878 C CA . LEU A 1 107 ? 2.742 22.906 10.406 1 95.19 107 LEU A CA 1
ATOM 879 C C . LEU A 1 107 ? 2.27 23.609 9.133 1 95.19 107 LEU A C 1
ATOM 881 O O . LEU A 1 107 ? 2.883 24.578 8.68 1 95.19 107 LEU A O 1
ATOM 885 N N . LEU A 1 108 ? 1.227 23.031 8.586 1 95.75 108 LEU A N 1
ATOM 886 C CA . LEU A 1 108 ? 0.698 23.594 7.344 1 95.75 108 LEU A CA 1
ATOM 887 C C . LEU A 1 108 ? 0.184 25.016 7.562 1 95.75 108 LEU A C 1
ATOM 889 O O . LEU A 1 108 ? 0.281 25.859 6.668 1 95.75 108 LEU A O 1
ATOM 893 N N . GLU A 1 109 ? -0.351 25.281 8.664 1 92.31 109 GLU A N 1
ATOM 894 C CA . GLU A 1 109 ? -0.829 26.625 9.008 1 92.31 109 GLU A CA 1
ATOM 895 C C . GLU A 1 109 ? 0.328 27.609 9.109 1 92.31 109 GLU A C 1
ATOM 897 O O . GLU A 1 109 ? 0.193 28.781 8.719 1 92.31 109 GLU A O 1
ATOM 902 N N . LYS A 1 110 ? 1.433 27.125 9.531 1 87.25 110 LYS A N 1
ATOM 903 C CA . LYS A 1 110 ? 2.607 27.984 9.695 1 87.25 110 LYS A CA 1
ATOM 904 C C . LYS A 1 110 ? 3.281 28.25 8.352 1 87.25 110 LYS A C 1
ATOM 906 O O . LYS A 1 110 ? 3.832 29.328 8.133 1 87.25 110 LYS A O 1
ATOM 911 N N . ILE A 1 111 ? 3.336 27.25 7.48 1 81.81 111 ILE A N 1
ATOM 912 C CA . ILE A 1 111 ? 3.963 27.391 6.172 1 81.81 111 ILE A CA 1
ATOM 913 C C . ILE A 1 111 ? 3.098 28.266 5.273 1 81.81 111 ILE A C 1
ATOM 915 O O . ILE A 1 111 ? 3.617 29.062 4.488 1 81.81 111 ILE A O 1
ATOM 919 N N . GLY A 1 112 ? 1.789 28 5.133 1 68.31 112 GLY A N 1
ATOM 920 C CA . GLY A 1 112 ? 0.896 28.859 4.371 1 68.31 112 GLY A CA 1
ATOM 921 C C . GLY A 1 112 ? 0.986 30.328 4.773 1 68.31 112 GLY A C 1
ATOM 922 O O . GLY A 1 112 ? 0.7 31.219 3.967 1 68.31 112 GLY A O 1
ATOM 923 N N . ASP A 1 113 ? 1.304 30.578 5.965 1 58.28 113 ASP A N 1
ATOM 924 C CA . ASP A 1 113 ? 1.44 31.938 6.441 1 58.28 113 ASP A CA 1
ATOM 925 C C . ASP A 1 113 ? 2.744 32.562 5.949 1 58.28 113 ASP A C 1
ATOM 927 O O . ASP A 1 113 ? 2.84 33.781 5.812 1 58.28 113 ASP A O 1
ATOM 931 N N . ASP A 1 114 ? 3.684 31.75 5.535 1 48.75 114 ASP A N 1
ATOM 932 C CA . ASP A 1 114 ? 4.887 32.406 5.043 1 48.75 114 ASP A CA 1
ATOM 933 C C . ASP A 1 114 ? 4.793 32.656 3.539 1 48.75 114 ASP A C 1
ATOM 935 O O . ASP A 1 114 ? 4.293 31.828 2.789 1 48.75 114 ASP A O 1
ATOM 939 N N . MET B 1 1 ? 17.297 -16.594 2.916 1 73.12 1 MET B N 1
ATOM 940 C CA . MET B 1 1 ? 16.641 -16.203 1.679 1 73.12 1 MET B CA 1
ATOM 941 C C . MET B 1 1 ? 15.266 -16.859 1.562 1 73.12 1 MET B C 1
ATOM 943 O O . MET B 1 1 ? 15.109 -18.031 1.933 1 73.12 1 MET B O 1
ATOM 947 N N . ARG B 1 2 ? 14.117 -16.109 1.416 1 86.88 2 ARG B N 1
ATOM 948 C CA . ARG B 1 2 ? 12.773 -16.656 1.246 1 86.88 2 ARG B CA 1
ATOM 949 C C . ARG B 1 2 ? 12.672 -17.453 -0.055 1 86.88 2 ARG B C 1
ATOM 951 O O . ARG B 1 2 ? 13.109 -16.984 -1.108 1 86.88 2 ARG B O 1
ATOM 958 N N . PRO B 1 3 ? 12.305 -18.75 0.102 1 92.25 3 PRO B N 1
ATOM 959 C CA . PRO B 1 3 ? 12.18 -19.547 -1.116 1 92.25 3 PRO B CA 1
ATOM 960 C C . PRO B 1 3 ? 11.25 -18.922 -2.148 1 92.25 3 PRO B C 1
ATOM 962 O O . PRO B 1 3 ? 10.266 -18.266 -1.784 1 92.25 3 PRO B O 1
ATOM 965 N N . GLU B 1 4 ? 11.594 -19.141 -3.463 1 94.06 4 GLU B N 1
ATOM 966 C CA . GLU B 1 4 ? 10.82 -18.594 -4.562 1 94.06 4 GLU B CA 1
ATOM 967 C C . GLU B 1 4 ? 9.344 -18.984 -4.449 1 94.06 4 GLU B C 1
ATOM 969 O O . GLU B 1 4 ? 8.461 -18.188 -4.773 1 94.06 4 GLU B O 1
ATOM 974 N N . ARG B 1 5 ? 9.133 -20.172 -3.996 1 95.81 5 ARG B N 1
ATOM 975 C CA . ARG B 1 5 ? 7.777 -20.719 -3.904 1 95.81 5 ARG B CA 1
ATOM 976 C C . ARG B 1 5 ? 6.898 -19.828 -3.023 1 95.81 5 ARG B C 1
ATOM 978 O O . ARG B 1 5 ? 5.707 -19.656 -3.299 1 95.81 5 ARG B O 1
ATOM 985 N N . LEU B 1 6 ? 7.457 -19.266 -2.02 1 96.25 6 LEU B N 1
ATOM 986 C CA . LEU B 1 6 ? 6.68 -18.453 -1.087 1 96.25 6 LEU B CA 1
ATOM 987 C C . LEU B 1 6 ? 6.254 -17.141 -1.733 1 96.25 6 LEU B C 1
ATOM 989 O O . LEU B 1 6 ? 5.156 -16.641 -1.477 1 96.25 6 LEU B O 1
ATOM 993 N N . TYR B 1 7 ? 7.133 -16.609 -2.592 1 97.44 7 TYR B N 1
ATOM 994 C CA . TYR B 1 7 ? 6.766 -15.398 -3.328 1 97.44 7 TYR B CA 1
ATOM 995 C C . TYR B 1 7 ? 5.648 -15.688 -4.324 1 97.44 7 TYR B C 1
ATOM 997 O O . TYR B 1 7 ? 4.734 -14.875 -4.492 1 97.44 7 TYR B O 1
ATOM 1005 N N . LEU B 1 8 ? 5.73 -16.844 -4.93 1 98.19 8 LEU B N 1
ATOM 1006 C CA . LEU B 1 8 ? 4.691 -17.219 -5.875 1 98.19 8 LEU B CA 1
ATOM 1007 C C . LEU B 1 8 ? 3.355 -17.422 -5.16 1 98.19 8 LEU B C 1
ATOM 1009 O O . LEU B 1 8 ? 2.309 -17.016 -5.672 1 98.19 8 LEU B O 1
ATOM 1013 N N . ILE B 1 9 ? 3.395 -17.984 -4.004 1 98.06 9 ILE B N 1
ATOM 1014 C CA . ILE B 1 9 ? 2.189 -18.188 -3.205 1 98.06 9 ILE B CA 1
ATOM 1015 C C . ILE B 1 9 ? 1.612 -16.828 -2.801 1 98.06 9 ILE B C 1
ATOM 1017 O O . ILE B 1 9 ? 0.397 -16.625 -2.85 1 98.06 9 ILE B O 1
ATOM 1021 N N . ASP B 1 10 ? 2.506 -15.898 -2.414 1 98.25 10 ASP B N 1
ATOM 1022 C CA . ASP B 1 10 ? 2.055 -14.555 -2.068 1 98.25 10 ASP B CA 1
ATOM 1023 C C . ASP B 1 10 ? 1.292 -13.922 -3.227 1 98.25 10 ASP B C 1
ATOM 1025 O O . ASP B 1 10 ? 0.282 -13.242 -3.014 1 98.25 10 ASP B O 1
ATOM 1029 N N . ILE B 1 11 ? 1.812 -14.086 -4.422 1 98.75 11 ILE B N 1
ATOM 1030 C CA . ILE B 1 11 ? 1.182 -13.523 -5.609 1 98.75 11 ILE B CA 1
ATOM 1031 C C . ILE B 1 11 ? -0.216 -14.109 -5.781 1 98.75 11 ILE B C 1
ATOM 1033 O O . ILE B 1 11 ? -1.186 -13.375 -5.988 1 98.75 11 ILE B O 1
ATOM 1037 N N . VAL B 1 12 ? -0.341 -15.398 -5.625 1 98.81 12 VAL B N 1
ATOM 1038 C CA . VAL B 1 12 ? -1.623 -16.078 -5.805 1 98.81 12 VAL B CA 1
ATOM 1039 C C . VAL B 1 12 ? -2.6 -15.625 -4.719 1 98.81 12 VAL B C 1
ATOM 1041 O O . VAL B 1 12 ? -3.758 -15.32 -5.008 1 98.81 12 VAL B O 1
ATOM 1044 N N . GLU B 1 13 ? -2.139 -15.57 -3.523 1 98.69 13 GLU B N 1
ATOM 1045 C CA . GLU B 1 13 ? -2.998 -15.172 -2.412 1 98.69 13 GLU B CA 1
ATOM 1046 C C . GLU B 1 13 ? -3.469 -13.734 -2.568 1 98.69 13 GLU B C 1
ATOM 1048 O O . GLU B 1 13 ? -4.621 -13.414 -2.264 1 98.69 13 GLU B O 1
ATOM 1053 N N . ALA B 1 14 ? -2.551 -12.891 -3.008 1 98.81 14 ALA B N 1
ATOM 1054 C CA . ALA B 1 14 ? -2.93 -11.5 -3.258 1 98.81 14 ALA B CA 1
ATOM 1055 C C . ALA B 1 14 ? -3.957 -11.406 -4.379 1 98.81 14 ALA B C 1
ATOM 1057 O O . ALA B 1 14 ? -4.926 -10.648 -4.281 1 98.81 14 ALA B O 1
ATOM 1058 N N . ALA B 1 15 ? -3.734 -12.172 -5.406 1 98.88 15 ALA B N 1
ATOM 1059 C CA . ALA B 1 15 ? -4.691 -12.211 -6.512 1 98.88 15 ALA B CA 1
ATOM 1060 C C . ALA B 1 15 ? -6.062 -12.68 -6.035 1 98.88 15 ALA B C 1
ATOM 1062 O O . ALA B 1 15 ? -7.09 -12.125 -6.434 1 98.88 15 ALA B O 1
ATOM 1063 N N . ASP B 1 16 ? -6.074 -13.695 -5.188 1 98.88 16 ASP B N 1
ATOM 1064 C CA . ASP B 1 16 ? -7.328 -14.227 -4.652 1 98.88 16 ASP B CA 1
ATOM 1065 C C . ASP B 1 16 ? -8.047 -13.172 -3.809 1 98.88 16 ASP B C 1
ATOM 1067 O O . ASP B 1 16 ? -9.273 -13.055 -3.863 1 98.88 16 ASP B O 1
ATOM 1071 N N . ALA B 1 17 ? -7.328 -12.461 -3.039 1 98.75 17 ALA B N 1
ATOM 1072 C CA . ALA B 1 17 ? -7.914 -11.398 -2.23 1 98.75 17 ALA B CA 1
ATOM 1073 C C . ALA B 1 17 ? -8.555 -10.328 -3.113 1 98.75 17 ALA B C 1
ATOM 1075 O O . ALA B 1 17 ? -9.68 -9.891 -2.85 1 98.75 17 ALA B O 1
ATOM 1076 N N . ILE B 1 18 ? -7.828 -9.914 -4.168 1 98.81 18 ILE B N 1
ATOM 1077 C CA . ILE B 1 18 ? -8.352 -8.914 -5.098 1 98.81 18 ILE B CA 1
ATOM 1078 C C . ILE B 1 18 ? -9.664 -9.398 -5.695 1 98.81 18 ILE B C 1
ATOM 1080 O O . ILE B 1 18 ? -10.633 -8.641 -5.777 1 98.81 18 ILE B O 1
ATOM 1084 N N . ALA B 1 19 ? -9.664 -10.664 -6.074 1 98.56 19 ALA B N 1
ATOM 1085 C CA . ALA B 1 19 ? -10.891 -11.242 -6.625 1 98.56 19 ALA B CA 1
ATOM 1086 C C . ALA B 1 19 ? -12.031 -11.164 -5.617 1 98.56 19 ALA B C 1
ATOM 1088 O O . ALA B 1 19 ? -13.164 -10.836 -5.977 1 98.56 19 ALA B O 1
ATOM 1089 N N . ARG B 1 20 ? -11.766 -11.422 -4.367 1 98.31 20 ARG B N 1
ATOM 1090 C CA . ARG B 1 20 ? -12.789 -11.352 -3.328 1 98.31 20 ARG B CA 1
ATOM 1091 C C . ARG B 1 20 ? -13.266 -9.914 -3.133 1 98.31 20 ARG B C 1
ATOM 1093 O O . ARG B 1 20 ? -14.461 -9.664 -2.965 1 98.31 20 ARG B O 1
ATOM 1100 N N . PHE B 1 21 ? -12.32 -8.969 -3.109 1 98.19 21 PHE B N 1
ATOM 1101 C CA . PHE B 1 21 ? -12.656 -7.566 -2.912 1 98.19 21 PHE B CA 1
ATOM 1102 C C . PHE B 1 21 ? -13.594 -7.074 -4.012 1 98.19 21 PHE B C 1
ATOM 1104 O O . PHE B 1 21 ? -14.414 -6.184 -3.783 1 98.19 21 PHE B O 1
ATOM 1111 N N . LEU B 1 22 ? -13.43 -7.629 -5.18 1 98 22 LEU B N 1
ATOM 1112 C CA . LEU B 1 22 ? -14.125 -7.086 -6.344 1 98 22 LEU B CA 1
ATOM 1113 C C . LEU B 1 22 ? -15.289 -7.98 -6.746 1 98 22 LEU B C 1
ATOM 1115 O O . LEU B 1 22 ? -15.898 -7.773 -7.797 1 98 22 LEU B O 1
ATOM 1119 N N . ALA B 1 23 ? -15.516 -8.922 -5.82 1 95.62 23 ALA B N 1
ATOM 1120 C CA . ALA B 1 23 ? -16.625 -9.812 -6.109 1 95.62 23 ALA B CA 1
ATOM 1121 C C . ALA B 1 23 ? -17.938 -9.031 -6.242 1 95.62 23 ALA B C 1
ATOM 1123 O O . ALA B 1 23 ? -18.25 -8.203 -5.391 1 95.62 23 ALA B O 1
ATOM 1124 N N . ASP B 1 24 ? -18.609 -9.133 -7.324 1 93.5 24 ASP B N 1
ATOM 1125 C CA . ASP B 1 24 ? -19.922 -8.562 -7.59 1 93.5 24 ASP B CA 1
ATOM 1126 C C . ASP B 1 24 ? -19.859 -7.035 -7.656 1 93.5 24 ASP B C 1
ATOM 1128 O O . ASP B 1 24 ? -20.75 -6.344 -7.18 1 93.5 24 ASP B O 1
ATOM 1132 N N . VAL B 1 25 ? -18.734 -6.496 -7.93 1 94.56 25 VAL B N 1
ATOM 1133 C CA . VAL B 1 25 ? -18.531 -5.062 -8.094 1 94.56 25 VAL B CA 1
ATOM 1134 C C . VAL B 1 25 ? -18.281 -4.738 -9.562 1 94.56 25 VAL B C 1
ATOM 1136 O O . VAL B 1 25 ? -17.484 -5.398 -10.227 1 94.56 25 VAL B O 1
ATOM 1139 N N . ASP B 1 26 ? -19.062 -3.76 -10.039 1 95.5 26 ASP B N 1
ATOM 1140 C CA . ASP B 1 26 ? -18.797 -3.33 -11.406 1 95.5 26 ASP B CA 1
ATOM 1141 C C . ASP B 1 26 ? -17.844 -2.137 -11.438 1 95.5 26 ASP B C 1
ATOM 1143 O O . ASP B 1 26 ? -17.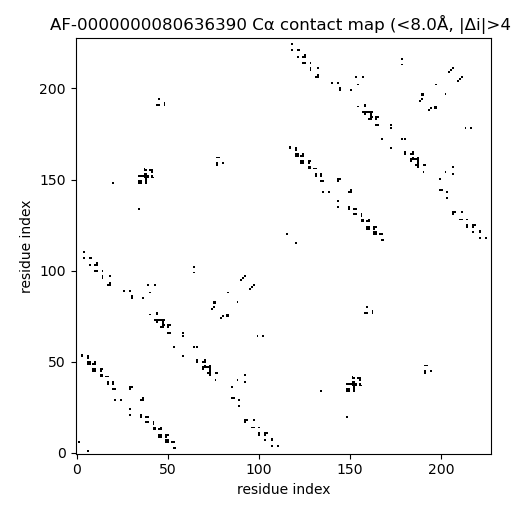469 -1.613 -10.383 1 95.5 26 ASP B O 1
ATOM 1147 N N . GLU B 1 27 ? -17.438 -1.815 -12.602 1 93.81 27 GLU B N 1
ATOM 1148 C CA . GLU B 1 27 ? -16.438 -0.77 -12.766 1 93.81 27 GLU B CA 1
ATOM 1149 C C . GLU B 1 27 ? -16.906 0.552 -12.172 1 93.81 27 GLU B C 1
ATOM 1151 O O . GLU B 1 27 ? -16.156 1.229 -11.469 1 93.81 27 GLU B O 1
ATOM 1156 N N . GLU B 1 28 ? -18.078 0.891 -12.445 1 95.38 28 GLU B N 1
ATOM 1157 C CA . GLU B 1 28 ? -18.625 2.16 -11.969 1 95.38 28 GLU B CA 1
ATOM 1158 C C . GLU B 1 28 ? -18.625 2.23 -10.445 1 95.38 28 GLU B C 1
ATOM 1160 O O . GLU B 1 28 ? -18.219 3.242 -9.867 1 95.38 28 GLU B O 1
ATOM 1165 N N . THR B 1 29 ? -19.062 1.178 -9.859 1 95.31 29 THR B N 1
ATOM 1166 C CA . THR B 1 29 ? -19.094 1.106 -8.406 1 95.31 29 THR B CA 1
ATOM 1167 C C . THR B 1 29 ? -17.672 1.162 -7.84 1 95.31 29 THR B C 1
ATOM 1169 O O . THR B 1 29 ? -17.422 1.851 -6.848 1 95.31 29 THR B O 1
ATOM 1172 N N . SER B 1 30 ? -16.812 0.46 -8.469 1 94.62 30 SER B N 1
ATOM 1173 C CA . SER B 1 30 ? -15.43 0.418 -8.023 1 94.62 30 SER B CA 1
ATOM 1174 C C . SER B 1 30 ? -14.789 1.8 -8.078 1 94.62 30 SER B C 1
ATOM 1176 O O . SER B 1 30 ? -14.016 2.172 -7.195 1 94.62 30 SER B O 1
ATOM 1178 N N . MET B 1 31 ? -15.164 2.551 -9.078 1 94.44 31 MET B N 1
ATOM 1179 C CA . MET B 1 31 ? -14.555 3.861 -9.297 1 94.44 31 MET B CA 1
ATOM 1180 C C . MET B 1 31 ? -14.992 4.848 -8.219 1 94.44 31 MET B C 1
ATOM 1182 O O . MET B 1 31 ? -14.32 5.855 -7.988 1 94.44 31 MET B O 1
ATOM 1186 N N . GLN B 1 32 ? -16.047 4.543 -7.48 1 95.94 32 GLN B N 1
ATOM 1187 C CA . GLN B 1 32 ? -16.562 5.453 -6.469 1 95.94 32 GLN B CA 1
ATOM 1188 C C . GLN B 1 32 ? -16.297 4.93 -5.062 1 95.94 32 GLN B C 1
ATOM 1190 O O . GLN B 1 32 ? -16.625 5.582 -4.074 1 95.94 32 GLN B O 1
ATOM 1195 N N . ASP B 1 33 ? -15.664 3.844 -5.008 1 97.19 33 ASP B N 1
ATOM 1196 C CA . ASP B 1 33 ? -15.422 3.188 -3.727 1 97.19 33 ASP B CA 1
ATOM 1197 C C . ASP B 1 33 ? -13.945 3.285 -3.328 1 97.19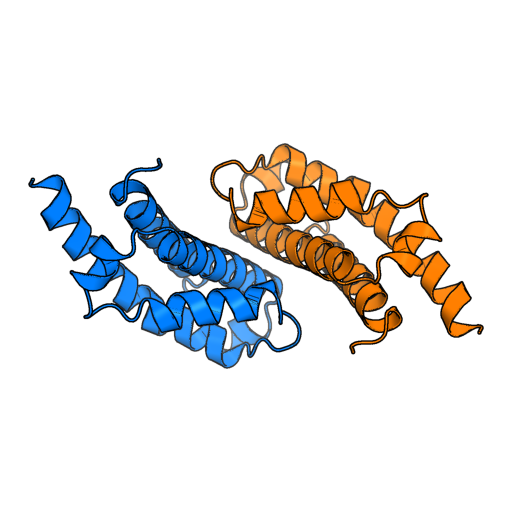 33 ASP B C 1
ATOM 1199 O O . ASP B 1 33 ? -13.18 2.35 -3.545 1 97.19 33 ASP B O 1
ATOM 1203 N N . GLU B 1 34 ? -13.633 4.305 -2.697 1 97.81 34 GLU B N 1
ATOM 1204 C CA . GLU B 1 34 ? -12.242 4.566 -2.344 1 97.81 34 GLU B CA 1
ATOM 1205 C C . GLU B 1 34 ? -11.672 3.441 -1.488 1 97.81 34 GLU B C 1
ATOM 1207 O O . GLU B 1 34 ? -10.531 3.018 -1.693 1 97.81 34 GLU B O 1
ATOM 1212 N N . LEU B 1 35 ? -12.492 3.053 -0.568 1 97.88 35 LEU B N 1
ATOM 1213 C CA . LEU B 1 35 ? -12.055 1.99 0.332 1 97.88 35 LEU B CA 1
ATOM 1214 C C . LEU B 1 35 ? -11.609 0.762 -0.453 1 97.88 35 LEU B C 1
ATOM 1216 O O . LEU B 1 35 ? -10.516 0.236 -0.222 1 97.88 35 LEU B O 1
ATOM 1220 N N . ARG B 1 36 ? -12.414 0.317 -1.334 1 97.94 36 ARG B N 1
ATOM 1221 C CA . ARG B 1 36 ? -12.117 -0.863 -2.141 1 97.94 36 ARG B CA 1
ATOM 1222 C C . ARG B 1 36 ? -10.93 -0.614 -3.064 1 97.94 36 ARG B C 1
ATOM 1224 O O . ARG B 1 36 ? -10.086 -1.489 -3.242 1 97.94 36 ARG B O 1
ATOM 1231 N N . GLN B 1 37 ? -10.844 0.564 -3.578 1 98.25 37 GLN B N 1
ATOM 1232 C CA . GLN B 1 37 ? -9.734 0.935 -4.449 1 98.25 37 GLN B CA 1
ATOM 1233 C C . GLN B 1 37 ? -8.398 0.818 -3.721 1 98.25 37 GLN B C 1
ATOM 1235 O O . GLN B 1 37 ? -7.43 0.282 -4.266 1 98.25 37 GLN B O 1
ATOM 1240 N N . ARG B 1 38 ? -8.398 1.29 -2.57 1 98.56 38 ARG B N 1
ATOM 1241 C CA . ARG B 1 38 ? -7.152 1.278 -1.81 1 98.56 38 ARG B CA 1
ATOM 1242 C C 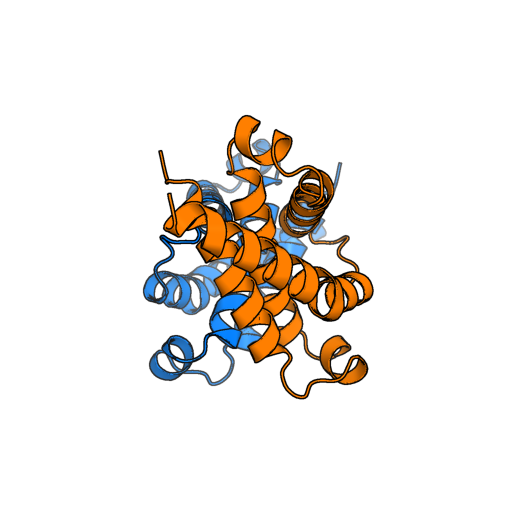. ARG B 1 38 ? -6.77 -0.143 -1.412 1 98.56 38 ARG B C 1
ATOM 1244 O O . ARG B 1 38 ? -5.59 -0.502 -1.437 1 98.56 38 ARG B O 1
ATOM 1251 N N . ALA B 1 39 ? -7.777 -0.907 -1.051 1 98.69 39 ALA B N 1
ATOM 1252 C CA . ALA B 1 39 ? -7.508 -2.301 -0.706 1 98.69 39 ALA B CA 1
ATOM 1253 C C . ALA B 1 39 ? -6.926 -3.059 -1.896 1 98.69 39 ALA B C 1
ATOM 1255 O O . ALA B 1 39 ? -5.949 -3.797 -1.752 1 98.69 39 ALA B O 1
ATOM 1256 N N . VAL B 1 40 ? -7.5 -2.857 -3.014 1 98.75 40 VAL B N 1
ATOM 1257 C CA . VAL B 1 40 ? -7.043 -3.512 -4.234 1 98.75 40 VAL B CA 1
ATOM 1258 C C . VAL B 1 40 ? -5.613 -3.078 -4.551 1 98.75 40 VAL B C 1
ATOM 1260 O O . VAL B 1 40 ? -4.754 -3.914 -4.844 1 98.75 40 VAL B O 1
ATOM 1263 N N . LEU B 1 41 ? -5.391 -1.811 -4.488 1 98.75 41 LEU B N 1
ATOM 1264 C CA . LEU B 1 41 ? -4.062 -1.293 -4.801 1 98.75 41 LEU B CA 1
ATOM 1265 C C . LEU B 1 41 ? -3.018 -1.876 -3.854 1 98.75 41 LEU B C 1
ATOM 1267 O O . LEU B 1 41 ? -1.901 -2.191 -4.273 1 98.75 41 LEU B O 1
ATOM 1271 N N . GLN B 1 42 ? -3.354 -1.995 -2.609 1 98.69 42 GLN B N 1
ATOM 1272 C CA . GLN B 1 42 ? -2.43 -2.582 -1.645 1 98.69 42 GLN B CA 1
ATOM 1273 C C . GLN B 1 42 ? -2.041 -4 -2.049 1 98.69 42 GLN B C 1
ATOM 1275 O O . GLN B 1 42 ? -0.874 -4.387 -1.943 1 98.69 42 GLN B O 1
ATOM 1280 N N . LYS B 1 43 ? -2.98 -4.766 -2.502 1 98.81 43 LYS B N 1
ATOM 1281 C CA . LYS B 1 43 ? -2.688 -6.141 -2.904 1 98.81 43 LYS B CA 1
ATOM 1282 C C . LYS B 1 43 ? -1.902 -6.172 -4.211 1 98.81 43 LYS B C 1
ATOM 1284 O O . LYS B 1 43 ? -1.061 -7.051 -4.414 1 98.81 43 LYS B O 1
ATOM 1289 N N . VAL B 1 44 ? -2.178 -5.191 -5.078 1 98.62 44 VAL B N 1
ATOM 1290 C CA . VAL B 1 44 ? -1.396 -5.07 -6.305 1 98.62 44 VAL B CA 1
ATOM 1291 C C . VAL B 1 44 ? 0.061 -4.773 -5.961 1 98.62 44 VAL B C 1
ATOM 1293 O O . VAL B 1 44 ? 0.976 -5.32 -6.582 1 98.62 44 VAL B O 1
ATOM 1296 N N . VAL B 1 45 ? 0.254 -3.943 -5.008 1 98.69 45 VAL B N 1
ATOM 1297 C CA . VAL B 1 45 ? 1.601 -3.621 -4.547 1 98.69 45 VAL B CA 1
ATOM 1298 C C . VAL B 1 45 ? 2.268 -4.871 -3.984 1 98.69 45 VAL B C 1
ATOM 1300 O O . VAL B 1 45 ? 3.447 -5.125 -4.242 1 98.69 45 VAL B O 1
ATOM 1303 N N . VAL B 1 46 ? 1.53 -5.711 -3.254 1 98.75 46 VAL B N 1
ATOM 1304 C CA . VAL B 1 46 ? 2.064 -6.957 -2.715 1 98.75 46 VAL B CA 1
ATOM 1305 C C . VAL B 1 46 ? 2.525 -7.859 -3.857 1 98.75 46 VAL B C 1
ATOM 1307 O O . VAL B 1 46 ? 3.611 -8.438 -3.801 1 98.75 46 VAL B O 1
ATOM 1310 N N . ILE B 1 47 ? 1.721 -7.949 -4.883 1 98.88 47 ILE B N 1
ATOM 1311 C CA . ILE B 1 47 ? 2.064 -8.75 -6.051 1 98.88 47 ILE B CA 1
ATOM 1312 C C . ILE B 1 47 ? 3.367 -8.242 -6.664 1 98.88 47 ILE B C 1
ATOM 1314 O O . ILE B 1 47 ? 4.277 -9.023 -6.945 1 98.88 47 ILE B O 1
ATOM 1318 N N . GLY B 1 48 ? 3.467 -6.973 -6.898 1 98.56 48 GLY B N 1
ATOM 1319 C CA . GLY B 1 48 ? 4.664 -6.387 -7.48 1 98.56 48 GLY B CA 1
ATOM 1320 C C . GLY B 1 48 ? 5.898 -6.57 -6.621 1 98.56 48 GLY B C 1
ATOM 1321 O O . GLY B 1 48 ? 6.996 -6.797 -7.141 1 98.56 48 GLY B O 1
ATOM 1322 N N . GLU B 1 49 ? 5.688 -6.457 -5.289 1 98.56 49 GLU B N 1
ATOM 1323 C CA . GLU B 1 49 ? 6.809 -6.656 -4.375 1 98.56 49 GLU B CA 1
ATOM 1324 C C . GLU B 1 49 ? 7.301 -8.102 -4.414 1 98.56 49 GLU B C 1
ATOM 1326 O O . GLU B 1 49 ? 8.508 -8.352 -4.465 1 98.56 49 GLU B O 1
ATOM 1331 N N . ALA B 1 50 ? 6.367 -9.039 -4.332 1 98.25 50 ALA B N 1
ATOM 1332 C CA . ALA B 1 50 ? 6.734 -10.445 -4.441 1 98.25 50 ALA B CA 1
ATOM 1333 C C . ALA B 1 50 ? 7.496 -10.719 -5.734 1 98.25 50 ALA B C 1
ATOM 1335 O O . ALA B 1 50 ? 8.523 -11.398 -5.727 1 98.25 50 ALA B O 1
ATOM 1336 N N . ALA B 1 51 ? 7.004 -10.148 -6.832 1 98.56 51 ALA B N 1
ATOM 1337 C CA . ALA B 1 51 ? 7.668 -10.297 -8.125 1 98.56 51 ALA B CA 1
ATOM 1338 C C . ALA B 1 51 ? 9.078 -9.727 -8.086 1 98.56 51 ALA B C 1
ATOM 1340 O O . ALA B 1 51 ? 10.016 -10.328 -8.617 1 98.56 51 ALA B O 1
ATOM 1341 N N . ALA B 1 52 ? 9.195 -8.586 -7.5 1 97.94 52 ALA B N 1
ATOM 1342 C CA . ALA B 1 52 ? 10.492 -7.906 -7.43 1 97.94 52 ALA B CA 1
ATOM 1343 C C . ALA B 1 52 ? 11.508 -8.742 -6.66 1 97.94 52 ALA B C 1
ATOM 1345 O O . ALA B 1 52 ? 12.703 -8.703 -6.961 1 97.94 52 ALA B O 1
ATOM 1346 N N . ARG B 1 53 ? 11.039 -9.477 -5.777 1 97.5 53 ARG B N 1
ATOM 1347 C CA . ARG B 1 53 ? 11.922 -10.188 -4.859 1 97.5 53 ARG B CA 1
ATOM 1348 C C . ARG B 1 53 ? 12.328 -11.547 -5.426 1 97.5 53 ARG B C 1
ATOM 1350 O O . ARG B 1 53 ? 13.25 -12.188 -4.918 1 97.5 53 ARG B O 1
ATOM 1357 N N . LEU B 1 54 ? 11.664 -12.008 -6.414 1 97.56 54 LEU B N 1
ATOM 1358 C CA . LEU B 1 54 ? 12.078 -13.242 -7.07 1 97.56 54 LEU B CA 1
ATOM 1359 C C . LEU B 1 54 ? 13.484 -13.102 -7.648 1 97.56 54 LEU B C 1
ATOM 1361 O O . LEU B 1 54 ? 13.836 -12.055 -8.195 1 97.56 54 LEU B O 1
ATOM 1365 N N . PRO B 1 55 ? 14.234 -14.164 -7.582 1 96.75 55 PRO B N 1
ATOM 1366 C CA . PRO B 1 55 ? 15.578 -14.125 -8.164 1 96.75 55 PRO B CA 1
ATOM 1367 C C . PRO B 1 55 ? 15.562 -13.875 -9.672 1 96.75 55 PRO B C 1
ATOM 1369 O O . PRO B 1 55 ? 14.68 -14.367 -10.367 1 96.75 55 PRO B O 1
ATOM 1372 N N . ALA B 1 56 ? 16.594 -13.141 -10.102 1 96.81 56 ALA B N 1
ATOM 1373 C CA . ALA B 1 56 ? 16.719 -12.82 -11.523 1 96.81 56 ALA B CA 1
ATOM 1374 C C . ALA B 1 56 ? 16.719 -14.086 -12.367 1 96.81 56 ALA B C 1
ATOM 1376 O O . ALA B 1 56 ? 16.141 -14.117 -13.453 1 96.81 56 ALA B O 1
ATOM 1377 N N . GLU B 1 57 ? 17.391 -15.07 -11.914 1 96.44 57 GLU B N 1
ATOM 1378 C CA . GLU B 1 57 ? 17.469 -16.344 -12.641 1 96.44 57 GLU B CA 1
ATOM 1379 C C . GLU B 1 57 ? 16.094 -16.953 -12.82 1 96.44 57 GLU B C 1
ATOM 1381 O O . GLU B 1 57 ? 15.773 -17.484 -13.883 1 96.44 57 GLU B O 1
ATOM 1386 N N . PHE B 1 58 ? 15.367 -16.922 -11.812 1 96.38 58 PHE B N 1
ATOM 1387 C CA . PHE B 1 58 ? 14.008 -17.453 -11.891 1 96.38 58 PHE B CA 1
ATOM 1388 C C . PHE B 1 58 ? 13.195 -16.703 -12.938 1 96.38 58 PHE B C 1
ATOM 1390 O O . PHE B 1 58 ? 12.531 -17.328 -13.773 1 96.38 58 PHE B O 1
ATOM 1397 N N . LYS B 1 59 ? 13.195 -15.414 -12.883 1 97.44 59 LYS B N 1
ATOM 1398 C CA . LYS B 1 59 ? 12.422 -14.586 -13.805 1 97.44 59 LYS B CA 1
ATOM 1399 C C . LYS B 1 59 ? 12.852 -14.836 -15.25 1 97.44 59 LYS B C 1
ATOM 1401 O O . LYS B 1 59 ? 12.016 -14.891 -16.156 1 97.44 59 LYS B O 1
ATOM 1406 N N . SER B 1 60 ? 14.148 -14.992 -15.383 1 97.44 60 SER B N 1
ATOM 1407 C CA . SER B 1 60 ? 14.672 -15.234 -16.719 1 97.44 60 SER B CA 1
ATOM 1408 C C . SER B 1 60 ? 14.18 -16.562 -17.281 1 97.44 60 SER B C 1
ATOM 1410 O O . SER B 1 60 ? 14.062 -16.734 -18.5 1 97.44 60 SER B O 1
ATOM 1412 N N . ARG B 1 61 ? 13.875 -17.531 -16.453 1 96.12 61 ARG B N 1
ATOM 1413 C CA . ARG B 1 61 ? 13.391 -18.859 -16.859 1 96.12 61 ARG B CA 1
ATOM 1414 C C . ARG B 1 61 ? 11.914 -18.797 -17.219 1 96.12 61 ARG B C 1
ATOM 1416 O O . ARG B 1 61 ? 11.398 -19.719 -17.875 1 96.12 61 ARG B O 1
ATOM 1423 N N . HIS B 1 62 ? 11.25 -17.797 -16.828 1 96.88 62 HIS B N 1
ATOM 1424 C CA . HIS B 1 62 ? 9.82 -17.656 -17.078 1 96.88 62 HIS B CA 1
ATOM 1425 C C . HIS B 1 62 ? 9.5 -16.312 -17.719 1 96.88 62 HIS B C 1
ATOM 1427 O O . HIS B 1 62 ? 8.727 -15.523 -17.156 1 96.88 62 HIS B O 1
ATOM 1433 N N . PRO B 1 63 ? 10 -16.094 -18.938 1 96.69 63 PRO B N 1
ATOM 1434 C CA . PRO B 1 63 ? 9.875 -14.789 -19.609 1 96.69 63 PRO B CA 1
ATOM 1435 C C . PRO B 1 63 ? 8.461 -14.516 -20.094 1 96.69 63 PRO B C 1
ATOM 1437 O O . PRO B 1 63 ? 8.148 -13.391 -20.5 1 96.69 63 PRO B O 1
ATOM 1440 N N . GLU B 1 64 ? 7.609 -15.484 -20.031 1 95.75 64 GLU B N 1
ATOM 1441 C CA . GLU B 1 64 ? 6.219 -15.305 -20.453 1 95.75 64 GLU B CA 1
ATOM 1442 C C . GLU B 1 64 ? 5.457 -14.43 -19.469 1 95.75 64 GLU B C 1
ATOM 1444 O O . GLU B 1 64 ? 4.379 -13.922 -19.781 1 95.75 64 GLU B O 1
ATOM 1449 N N . ILE B 1 65 ? 5.957 -14.352 -18.297 1 98.12 65 ILE B N 1
ATOM 1450 C CA . ILE B 1 65 ? 5.379 -13.445 -17.312 1 98.12 65 ILE B CA 1
ATOM 1451 C C . ILE B 1 65 ? 6.059 -12.078 -17.406 1 98.12 65 ILE B C 1
ATOM 1453 O O . ILE B 1 65 ? 7.289 -11.992 -17.391 1 98.12 65 ILE B O 1
ATOM 1457 N N . PRO B 1 66 ? 5.258 -11.031 -17.531 1 98 66 PRO B N 1
ATOM 1458 C CA . PRO B 1 66 ? 5.855 -9.703 -17.688 1 98 66 PRO B CA 1
ATOM 1459 C C . PRO B 1 66 ? 6.348 -9.133 -16.359 1 98 66 PRO B C 1
ATOM 1461 O O . PRO B 1 66 ? 5.844 -8.102 -15.906 1 98 66 PRO B O 1
ATOM 1464 N N . TRP B 1 67 ? 7.434 -9.734 -15.789 1 98.5 67 TRP B N 1
ATOM 1465 C CA . TRP B 1 67 ? 7.957 -9.383 -14.477 1 98.5 67 TRP B CA 1
ATOM 1466 C C . TRP B 1 67 ? 8.297 -7.902 -14.398 1 98.5 67 TRP B C 1
ATOM 1468 O O . TRP B 1 67 ? 7.953 -7.227 -13.43 1 98.5 67 TRP B O 1
ATOM 1478 N N . PRO B 1 68 ? 8.914 -7.336 -15.492 1 98.12 68 PRO B N 1
ATOM 1479 C CA . PRO B 1 68 ? 9.297 -5.926 -15.414 1 98.12 68 PRO B CA 1
ATOM 1480 C C . PRO B 1 68 ? 8.086 -4.992 -15.305 1 98.12 68 PRO B C 1
ATOM 1482 O O . PRO B 1 68 ? 8.141 -3.996 -14.578 1 98.12 68 PRO B O 1
ATOM 1485 N N . ASP B 1 69 ? 7.062 -5.32 -15.992 1 98.12 69 ASP B N 1
ATOM 1486 C CA . ASP B 1 69 ? 5.855 -4.504 -15.938 1 98.12 69 ASP B CA 1
ATOM 1487 C C . ASP B 1 69 ? 5.207 -4.559 -14.562 1 98.12 69 ASP B C 1
ATOM 1489 O O . ASP B 1 69 ? 4.707 -3.547 -14.062 1 98.12 69 ASP B O 1
ATOM 1493 N N . ILE B 1 70 ? 5.199 -5.723 -13.984 1 98.56 70 ILE B N 1
ATOM 1494 C CA . ILE B 1 70 ? 4.613 -5.945 -12.664 1 98.56 70 ILE B CA 1
ATOM 1495 C C . ILE B 1 70 ? 5.367 -5.121 -11.625 1 98.56 70 ILE B C 1
ATOM 1497 O O . ILE B 1 70 ? 4.75 -4.414 -10.82 1 98.56 70 ILE B O 1
ATOM 1501 N N . VAL B 1 71 ? 6.656 -5.152 -11.703 1 98.25 71 VAL B N 1
ATOM 1502 C CA . VAL B 1 71 ? 7.504 -4.422 -10.766 1 98.25 71 VAL B CA 1
ATOM 1503 C C . VAL B 1 71 ? 7.371 -2.92 -11.008 1 98.25 71 VAL B C 1
ATOM 1505 O O . VAL B 1 71 ? 7.328 -2.131 -10.062 1 98.25 71 VAL B O 1
ATOM 1508 N N . ALA B 1 72 ? 7.301 -2.547 -12.281 1 97.5 72 ALA B N 1
ATOM 1509 C CA . ALA B 1 72 ? 7.145 -1.137 -12.625 1 97.5 72 ALA B CA 1
ATOM 1510 C C . ALA B 1 72 ? 5.848 -0.573 -12.047 1 97.5 72 ALA B C 1
ATOM 1512 O O . ALA B 1 72 ? 5.82 0.55 -11.539 1 97.5 72 ALA B O 1
ATOM 1513 N N . PHE B 1 73 ? 4.793 -1.303 -12.18 1 97.31 73 PHE B N 1
ATOM 1514 C CA . PHE B 1 73 ? 3.514 -0.856 -11.641 1 97.31 73 PHE B CA 1
ATOM 1515 C C . PHE B 1 73 ? 3.6 -0.675 -10.125 1 97.31 73 PHE B C 1
ATOM 1517 O O . PHE B 1 73 ? 3.072 0.297 -9.586 1 97.31 73 PHE B O 1
ATOM 1524 N N . ARG B 1 74 ? 4.211 -1.608 -9.453 1 96.94 74 ARG B N 1
ATOM 1525 C CA . ARG B 1 74 ? 4.418 -1.484 -8.016 1 96.94 74 ARG B CA 1
ATOM 1526 C C . ARG B 1 74 ? 5.164 -0.197 -7.676 1 96.94 74 ARG B C 1
ATOM 1528 O O . ARG B 1 74 ? 4.793 0.513 -6.738 1 96.94 74 ARG B O 1
ATOM 1535 N N . ASN B 1 75 ? 6.227 0.121 -8.43 1 96.88 75 ASN B N 1
ATOM 1536 C CA . ASN B 1 75 ? 7.016 1.327 -8.195 1 96.88 75 ASN B CA 1
ATOM 1537 C C . ASN B 1 75 ? 6.164 2.586 -8.32 1 96.88 75 ASN B C 1
ATOM 1539 O O . ASN B 1 75 ? 6.262 3.494 -7.492 1 96.88 75 ASN B O 1
ATOM 1543 N N . ILE B 1 76 ? 5.348 2.559 -9.281 1 96.88 76 ILE B N 1
ATOM 1544 C CA . ILE B 1 76 ? 4.461 3.699 -9.484 1 96.88 76 ILE B CA 1
ATOM 1545 C C . ILE B 1 76 ? 3.477 3.799 -8.32 1 96.88 76 ILE B C 1
ATOM 1547 O O . ILE B 1 76 ? 3.299 4.871 -7.738 1 96.88 76 ILE B O 1
ATOM 1551 N N . ALA B 1 77 ? 2.846 2.688 -7.965 1 97.38 77 ALA B N 1
ATOM 1552 C CA . ALA B 1 77 ? 1.811 2.648 -6.938 1 97.38 77 ALA B CA 1
ATOM 1553 C C . ALA B 1 77 ? 2.361 3.107 -5.59 1 97.38 77 ALA B C 1
ATOM 1555 O O . ALA B 1 77 ? 1.647 3.734 -4.801 1 97.38 77 ALA B O 1
ATOM 1556 N N . VAL B 1 78 ? 3.645 2.793 -5.316 1 97.38 78 VAL B N 1
ATOM 1557 C CA . VAL B 1 78 ? 4.23 3.102 -4.016 1 97.38 78 VAL B CA 1
ATOM 1558 C C . VAL B 1 78 ? 4.844 4.5 -4.043 1 97.38 78 VAL B C 1
ATOM 1560 O O . VAL B 1 78 ? 4.551 5.332 -3.182 1 97.38 78 VAL B O 1
ATOM 1563 N N . HIS B 1 79 ? 5.605 4.863 -5.066 1 95.94 79 HIS B N 1
ATOM 1564 C CA . HIS B 1 79 ? 6.438 6.059 -5.035 1 95.94 79 HIS B CA 1
ATOM 1565 C C . HIS B 1 79 ? 5.742 7.234 -5.715 1 95.94 79 HIS B C 1
ATOM 1567 O O . HIS B 1 79 ? 6.004 8.391 -5.383 1 95.94 79 HIS B O 1
ATOM 1573 N N . GLU B 1 80 ? 4.992 6.91 -6.699 1 95.75 80 GLU B 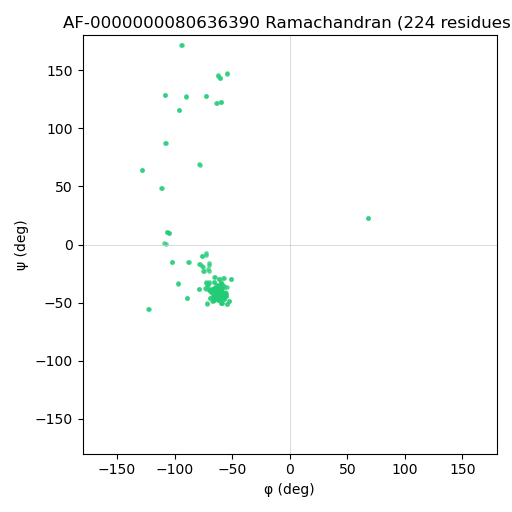N 1
ATOM 1574 C CA . GLU B 1 80 ? 4.238 7.93 -7.422 1 95.75 80 GLU B CA 1
ATOM 1575 C C . GLU B 1 80 ? 2.738 7.781 -7.18 1 95.75 80 GLU B C 1
ATOM 1577 O O . GLU B 1 80 ? 1.947 7.805 -8.125 1 95.75 80 GLU B O 1
ATOM 1582 N N . TYR B 1 81 ? 2.389 7.652 -5.949 1 95.38 81 TYR B N 1
ATOM 1583 C CA . TYR B 1 81 ? 1.017 7.371 -5.539 1 95.38 81 TYR B CA 1
ATOM 1584 C C . TYR B 1 81 ? 0.062 8.438 -6.062 1 95.38 81 TYR B C 1
ATOM 1586 O O . TYR B 1 81 ? -1.121 8.164 -6.285 1 95.38 81 TYR B O 1
ATOM 1594 N N . PHE B 1 82 ? 0.438 9.609 -6.266 1 92.75 82 PHE B N 1
ATOM 1595 C CA . PHE B 1 82 ? -0.408 10.695 -6.742 1 92.75 82 PHE B CA 1
ATOM 1596 C C . PHE B 1 82 ? -0.673 10.562 -8.234 1 92.75 82 PHE B C 1
ATOM 1598 O O . PHE B 1 82 ? -1.546 11.242 -8.781 1 92.75 82 PHE B O 1
ATOM 1605 N N . ALA B 1 83 ? 0.012 9.672 -8.891 1 93.31 83 ALA B N 1
ATOM 1606 C CA . ALA B 1 83 ? -0.106 9.508 -10.344 1 93.31 83 ALA B CA 1
ATOM 1607 C C . ALA B 1 83 ? -0.879 8.242 -10.695 1 93.31 83 ALA B C 1
ATOM 1609 O O . ALA B 1 83 ? -0.994 7.883 -11.867 1 93.31 83 ALA B O 1
ATOM 1610 N N . VAL B 1 84 ? -1.475 7.645 -9.758 1 96.5 84 VAL B N 1
ATOM 1611 C CA . VAL B 1 84 ? -2.178 6.387 -9.992 1 96.5 84 VAL B CA 1
ATOM 1612 C C . VAL B 1 84 ? -3.457 6.645 -10.781 1 96.5 84 VAL B C 1
ATOM 1614 O O . VAL B 1 84 ? -4.242 7.527 -10.43 1 96.5 84 VAL B O 1
ATOM 1617 N N . ASP B 1 85 ? -3.602 5.895 -11.867 1 96.19 85 ASP B N 1
ATOM 1618 C CA . ASP B 1 85 ? -4.828 5.902 -12.664 1 96.19 85 ASP B CA 1
ATOM 1619 C C . ASP B 1 85 ? -5.75 4.754 -12.258 1 96.19 85 ASP B C 1
ATOM 1621 O O . ASP B 1 85 ? -5.484 3.596 -12.586 1 96.19 85 ASP B O 1
ATOM 1625 N N . TRP B 1 86 ? -6.887 5.078 -11.742 1 96.5 86 TRP B N 1
ATOM 1626 C CA . TRP B 1 86 ? -7.754 4.086 -11.117 1 96.5 86 TRP B CA 1
ATOM 1627 C C . TRP B 1 86 ? -8.445 3.227 -12.172 1 96.5 86 TRP B C 1
ATOM 1629 O O . TRP B 1 86 ? -8.859 2.1 -11.891 1 96.5 86 TRP B O 1
ATOM 1639 N N . ARG B 1 87 ? -8.555 3.744 -13.383 1 96.25 87 ARG B N 1
ATOM 1640 C CA . ARG B 1 87 ? -9.062 2.904 -14.461 1 96.25 87 ARG B CA 1
ATOM 1641 C C . ARG B 1 87 ? -8.062 1.809 -14.82 1 96.25 87 ARG B C 1
ATOM 1643 O O . ARG B 1 87 ? -8.453 0.668 -15.086 1 96.25 87 ARG B O 1
ATOM 1650 N N . ILE B 1 88 ? -6.824 2.176 -14.805 1 97 88 ILE B N 1
ATOM 1651 C CA . ILE B 1 88 ? -5.77 1.203 -15.07 1 97 88 ILE B CA 1
ATOM 1652 C C . ILE B 1 88 ? -5.715 0.179 -13.938 1 97 88 ILE B C 1
ATOM 1654 O O . ILE B 1 88 ? -5.547 -1.018 -14.18 1 97 88 ILE B O 1
ATOM 1658 N N . VAL B 1 89 ? -5.879 0.645 -12.719 1 97.88 89 VAL B N 1
ATOM 1659 C CA . VAL B 1 89 ? -5.887 -0.26 -11.578 1 97.88 89 VAL B CA 1
ATOM 1660 C C . VAL B 1 89 ? -7.027 -1.265 -11.727 1 97.88 89 VAL B C 1
ATOM 1662 O O . VAL B 1 89 ? -6.848 -2.459 -11.477 1 97.88 89 VAL B O 1
ATOM 1665 N N . TRP B 1 90 ? -8.164 -0.775 -12.148 1 97.62 90 TRP B N 1
ATOM 1666 C CA . TRP B 1 90 ? -9.32 -1.64 -12.344 1 97.62 90 TRP B CA 1
ATOM 1667 C C . TRP B 1 90 ? -9.039 -2.691 -13.414 1 97.62 90 TRP B C 1
ATOM 1669 O O . TRP B 1 90 ? -9.266 -3.883 -13.195 1 97.62 90 TRP B O 1
ATOM 1679 N N . ILE B 1 91 ? -8.516 -2.277 -14.5 1 97.31 91 ILE B N 1
ATOM 1680 C CA . ILE B 1 91 ? -8.219 -3.188 -15.602 1 97.31 91 ILE B CA 1
ATOM 1681 C C . ILE B 1 91 ? -7.176 -4.211 -15.156 1 97.31 91 ILE B C 1
ATOM 1683 O O . ILE B 1 91 ? -7.328 -5.41 -15.406 1 97.31 91 ILE B O 1
ATOM 1687 N N . THR B 1 92 ? -6.168 -3.711 -14.523 1 98.12 92 THR B N 1
ATOM 1688 C CA . THR B 1 92 ? -5.125 -4.59 -14.008 1 98.12 92 THR B CA 1
ATOM 1689 C C . THR B 1 92 ? -5.719 -5.633 -13.062 1 98.12 92 THR B C 1
ATOM 1691 O O . THR B 1 92 ? -5.457 -6.828 -13.211 1 98.12 92 THR B O 1
ATOM 1694 N N . ALA B 1 93 ? -6.551 -5.203 -12.188 1 98.31 93 ALA B N 1
ATOM 1695 C CA . ALA B 1 93 ? -7.105 -6.055 -11.133 1 98.31 93 ALA B CA 1
ATOM 1696 C C . ALA B 1 93 ? -8.07 -7.086 -11.719 1 98.31 93 ALA B C 1
ATOM 1698 O O . ALA B 1 93 ? -8.156 -8.211 -11.227 1 98.31 93 ALA B O 1
ATOM 1699 N N . THR B 1 94 ? -8.758 -6.73 -12.766 1 98.06 94 THR B N 1
ATOM 1700 C CA . THR B 1 94 ? -9.859 -7.574 -13.219 1 98.06 94 THR B CA 1
ATOM 1701 C C . THR B 1 94 ? -9.445 -8.406 -14.43 1 98.06 94 THR B C 1
ATOM 1703 O O . THR B 1 94 ? -10.109 -9.391 -14.766 1 98.06 94 THR B O 1
ATOM 1706 N N . GLN B 1 95 ? -8.367 -8.031 -15.031 1 97.94 95 GLN B N 1
ATOM 1707 C CA . GLN B 1 95 ? -7.949 -8.75 -16.234 1 97.94 95 GLN B CA 1
ATOM 1708 C C . GLN B 1 95 ? -6.543 -9.32 -16.078 1 97.94 95 GLN B C 1
ATOM 1710 O O . GLN B 1 95 ? -6.352 -10.531 -16.109 1 97.94 95 GLN B O 1
ATOM 1715 N N . GLU B 1 96 ? -5.613 -8.461 -15.766 1 98.5 96 GLU B N 1
ATOM 1716 C CA . GLU B 1 96 ? -4.211 -8.859 -15.766 1 98.5 96 GLU B CA 1
ATOM 1717 C C . GLU B 1 96 ? -3.885 -9.742 -14.555 1 98.5 96 GLU B C 1
ATOM 1719 O O . GLU B 1 96 ? -3.135 -10.711 -14.672 1 98.5 96 GLU B O 1
ATOM 1724 N N . VAL B 1 97 ? -4.469 -9.43 -13.453 1 98.75 97 VAL B N 1
ATOM 1725 C CA . VAL B 1 97 ? -4.168 -10.148 -12.219 1 98.75 97 VAL B CA 1
ATOM 1726 C C . VAL B 1 97 ? -4.711 -11.578 -12.305 1 98.75 97 VAL B C 1
ATOM 1728 O O . VAL B 1 97 ? -4.012 -12.531 -11.984 1 98.75 97 VAL B O 1
ATOM 1731 N N . PRO B 1 98 ? -5.965 -11.773 -12.758 1 98.69 98 PRO B N 1
ATOM 1732 C CA . PRO B 1 98 ? -6.445 -13.148 -12.914 1 98.69 98 PRO B CA 1
ATOM 1733 C C . PRO B 1 98 ? -5.586 -13.969 -13.875 1 98.69 98 PRO B C 1
ATOM 1735 O O . PRO B 1 98 ? -5.336 -15.148 -13.633 1 98.69 98 PRO B O 1
ATOM 1738 N N . GLU B 1 99 ? -5.129 -13.32 -14.914 1 98.56 99 GLU B N 1
ATOM 1739 C CA . GLU B 1 99 ? -4.246 -14.016 -15.852 1 98.56 99 GLU B CA 1
ATOM 1740 C C . GLU B 1 99 ? -2.926 -14.391 -15.188 1 98.56 99 GLU B C 1
ATOM 1742 O O . GLU B 1 99 ? -2.426 -15.5 -15.359 1 98.56 99 GLU B O 1
ATOM 1747 N N . LEU B 1 100 ? -2.367 -13.492 -14.5 1 98.75 100 LEU B N 1
ATOM 1748 C CA . LEU B 1 100 ? -1.138 -13.75 -13.758 1 98.75 100 LEU B CA 1
ATOM 1749 C C . LEU B 1 100 ? -1.327 -14.906 -12.773 1 98.75 100 LEU B C 1
ATOM 1751 O O . LEU B 1 100 ? -0.466 -15.781 -12.664 1 98.75 100 LEU B O 1
ATOM 1755 N N . ARG B 1 101 ? -2.434 -14.812 -12.062 1 98.69 101 ARG B N 1
ATOM 1756 C CA . ARG B 1 101 ? -2.742 -15.859 -11.102 1 98.69 101 ARG B CA 1
ATOM 1757 C C . ARG B 1 101 ? -2.693 -17.234 -11.75 1 98.69 101 ARG B C 1
ATOM 1759 O O . ARG B 1 101 ? -2.121 -18.172 -11.195 1 98.69 101 ARG B O 1
ATOM 1766 N N . ARG B 1 102 ? -3.324 -17.391 -12.875 1 98.31 102 ARG B N 1
ATOM 1767 C CA . ARG B 1 102 ? -3.355 -18.656 -13.602 1 98.31 102 ARG B CA 1
ATOM 1768 C C . ARG B 1 102 ? -1.948 -19.109 -13.969 1 98.31 102 ARG B C 1
ATOM 1770 O O . ARG B 1 102 ? -1.602 -20.281 -13.797 1 98.31 102 ARG B O 1
ATOM 1777 N N . ARG B 1 103 ? -1.188 -18.234 -14.461 1 98 103 ARG B N 1
ATOM 1778 C CA . ARG B 1 103 ? 0.176 -18.562 -14.859 1 98 103 ARG B CA 1
ATOM 1779 C C . ARG B 1 103 ? 1.015 -18.984 -13.664 1 98 103 ARG B C 1
ATOM 1781 O O . ARG B 1 103 ? 1.795 -19.938 -13.75 1 98 103 ARG B O 1
ATOM 1788 N N . ILE B 1 104 ? 0.859 -18.297 -12.586 1 98.44 104 ILE B N 1
ATOM 1789 C CA . ILE B 1 104 ? 1.644 -18.578 -11.391 1 98.44 104 ILE B CA 1
ATOM 1790 C C . ILE B 1 104 ? 1.225 -19.938 -10.812 1 98.44 104 ILE B C 1
ATOM 1792 O O . ILE B 1 104 ? 2.066 -20.703 -10.344 1 98.44 104 ILE B O 1
ATOM 1796 N N . LEU B 1 105 ? -0.079 -20.188 -10.82 1 97.75 105 LEU B N 1
ATOM 1797 C CA . LEU B 1 105 ? -0.557 -21.484 -10.336 1 97.75 105 LEU B CA 1
ATOM 1798 C C . LEU B 1 105 ? 0.043 -22.625 -11.148 1 97.75 105 LEU B C 1
ATOM 1800 O O . LEU B 1 105 ? 0.419 -23.656 -10.594 1 97.75 105 LEU B O 1
ATOM 1804 N N . PHE B 1 106 ? 0.091 -22.391 -12.398 1 95.81 106 PHE B N 1
ATOM 1805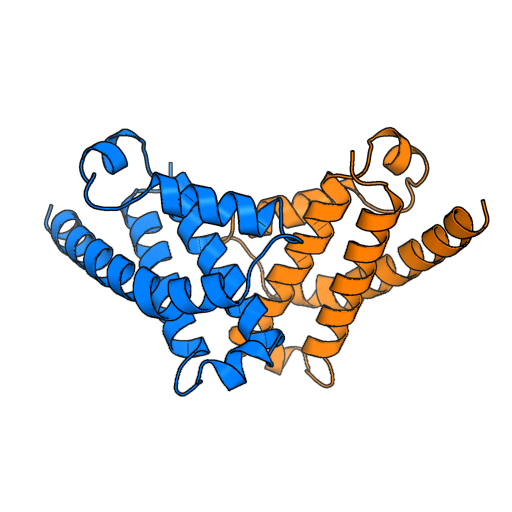 C CA . PHE B 1 106 ? 0.702 -23.391 -13.273 1 95.81 106 PHE B CA 1
ATOM 1806 C C . PHE B 1 106 ? 2.158 -23.625 -12.891 1 95.81 106 PHE B C 1
ATOM 1808 O O . PHE B 1 106 ? 2.617 -24.766 -12.836 1 95.81 106 PHE B O 1
ATOM 1815 N N . LEU B 1 107 ? 2.865 -22.578 -12.602 1 95.12 107 LEU B N 1
ATOM 1816 C CA . LEU B 1 107 ? 4.262 -22.672 -12.195 1 95.12 107 LEU B CA 1
ATOM 1817 C C . LEU B 1 107 ? 4.395 -23.406 -10.859 1 95.12 107 LEU B C 1
ATOM 1819 O O . LEU B 1 107 ? 5.32 -24.203 -10.672 1 95.12 107 LEU B O 1
ATOM 1823 N N . LEU B 1 108 ? 3.488 -23.078 -9.984 1 95.69 108 LEU B N 1
ATOM 1824 C CA . LEU B 1 108 ? 3.529 -23.688 -8.656 1 95.69 108 LEU B CA 1
ATOM 1825 C C . LEU B 1 108 ? 3.301 -25.188 -8.75 1 95.69 108 LEU B C 1
ATOM 1827 O O . LEU B 1 108 ? 3.873 -25.953 -7.969 1 95.69 108 LEU B O 1
ATOM 1831 N N . GLU B 1 109 ? 2.512 -25.594 -9.633 1 92.38 109 GLU B N 1
ATOM 1832 C CA . GLU B 1 109 ? 2.26 -27.016 -9.852 1 92.38 109 GLU B CA 1
ATOM 1833 C C . GLU B 1 109 ? 3.51 -27.734 -10.359 1 92.38 109 GLU B C 1
ATOM 1835 O O . GLU B 1 109 ? 3.768 -28.891 -10 1 92.38 109 GLU B O 1
ATOM 1840 N N . LYS B 1 110 ? 4.281 -27.031 -11.094 1 87.12 110 LYS B N 1
ATOM 1841 C CA . LYS B 1 110 ? 5.5 -27.609 -11.664 1 87.12 110 LYS B CA 1
ATOM 1842 C C . LYS B 1 110 ? 6.613 -27.672 -10.625 1 87.12 110 LYS B C 1
ATOM 1844 O O . LYS B 1 110 ? 7.426 -28.609 -10.633 1 87.12 110 LYS B O 1
ATOM 1849 N N . ILE B 1 111 ? 6.723 -26.656 -9.781 1 81.44 111 ILE B N 1
ATOM 1850 C CA . ILE B 1 111 ? 7.754 -26.609 -8.75 1 81.44 111 ILE B CA 1
ATOM 1851 C C . ILE B 1 111 ? 7.441 -27.625 -7.656 1 81.44 111 ILE B C 1
ATOM 1853 O O . ILE B 1 111 ? 8.352 -28.266 -7.113 1 81.44 111 ILE B O 1
ATOM 1857 N N . GLY B 1 112 ? 6.227 -27.656 -7.078 1 68.38 112 GLY B N 1
ATOM 1858 C CA . GLY B 1 112 ? 5.84 -28.656 -6.102 1 68.38 112 GLY B CA 1
ATOM 1859 C C . GLY B 1 112 ? 6.109 -30.078 -6.562 1 68.38 112 GLY B C 1
ATOM 1860 O O . GLY B 1 112 ? 6.297 -30.984 -5.742 1 68.38 112 GLY B O 1
ATOM 1861 N N . ASP B 1 113 ? 6.059 -30.297 -7.809 1 57.94 113 ASP B N 1
ATOM 1862 C CA . ASP B 1 113 ? 6.328 -31.625 -8.352 1 57.94 113 ASP B CA 1
ATOM 1863 C C . ASP B 1 113 ? 7.824 -31.938 -8.336 1 57.94 113 ASP B C 1
ATOM 1865 O O . ASP B 1 113 ? 8.227 -33.094 -8.273 1 57.94 113 ASP B O 1
ATOM 1869 N N . ASP B 1 114 ? 8.656 -30.906 -8.242 1 48.66 114 ASP B N 1
ATOM 1870 C CA . ASP B 1 114 ? 10.07 -31.266 -8.195 1 48.66 114 ASP B CA 1
ATOM 1871 C C . ASP B 1 114 ? 10.531 -31.484 -6.758 1 48.66 114 ASP B C 1
ATOM 1873 O O . ASP B 1 114 ? 10.141 -30.75 -5.855 1 48.66 114 ASP B O 1
#

Radius of gyration: 18.43 Å; Cα contacts (8 Å, |Δi|>4): 233; chains: 2; bounding box: 37×64×38 Å

Sequence (228 aa):
MRPERLYLIDIVEAADAIARFLADVDEETSMQDELRQRAVLQKVVVIGEAAARLPAEFKSRHPEIPWPDIVAFRNIAVHEYFAVDWRIVWITATQEVPELRRRILFLLEKIGDDMRPERLYLIDIVEAADAIARFLADVDEETSMQDELRQRAVLQKVVVIGEAAARLPAEFKSRHPEIPWPDIVAFRNIAVHEYFAVDWRIVWITATQEVPELRRRILFLLEKIGDD